Protein AF-A0A1W6PP08-F1 (afdb_monomer_lite)

Foldseek 3Di:
DQVVLVVCCVVPVPRDRDDPPPDDPDPDDDPDDDDPVRLVVQLVVLCVDPPNPDCRSVVSNVVSVCCNPVVDDDDPACDPVNLVVLLVVVVVVVLLPPPPDDLLVVLVSCQVVLVVCCVRNVVPYVPSVLQVLLSNLVSQLSNQLNNDVVCVVVSPVSLVVVLVVLVVCVPSHPCCVSPNSPSSD

pLDDT: mean 84.99, std 9.19, range [56.25, 95.12]

Structure (mmCIF, N/CA/C/O backbone):
data_AF-A0A1W6PP08-F1
#
_entry.id   AF-A0A1W6PP08-F1
#
loop_
_atom_site.group_PDB
_atom_site.id
_atom_site.type_symbol
_atom_site.label_atom_id
_atom_site.label_alt_id
_atom_site.label_comp_id
_atom_site.label_asym_id
_atom_site.label_entity_id
_atom_site.label_seq_id
_atom_site.pdbx_PDB_ins_code
_atom_site.Cartn_x
_atom_site.Cartn_y
_atom_site.Cartn_z
_atom_site.occupancy
_atom_site.B_iso_or_equiv
_atom_site.auth_seq_id
_atom_site.auth_comp_id
_atom_site.auth_asym_id
_atom_site.auth_atom_id
_atom_site.pdbx_PDB_model_num
ATOM 1 N N . MET A 1 1 ? -1.750 -23.631 -9.400 1.00 56.25 1 MET A N 1
ATOM 2 C CA . MET A 1 1 ? -2.953 -24.292 -8.852 1.00 56.25 1 MET A CA 1
ATOM 3 C C . MET A 1 1 ? -2.768 -25.804 -8.694 1.00 56.25 1 MET A C 1
ATOM 5 O O . MET A 1 1 ? -3.083 -26.301 -7.627 1.00 56.25 1 MET A O 1
ATOM 9 N N . ARG A 1 2 ? -2.173 -26.536 -9.654 1.00 64.44 2 ARG A N 1
ATOM 10 C CA . ARG A 1 2 ? -1.991 -28.000 -9.540 1.00 64.44 2 ARG A CA 1
ATOM 11 C C . ARG A 1 2 ? -0.996 -28.474 -8.466 1.00 64.44 2 ARG A C 1
ATOM 13 O O . ARG A 1 2 ? -1.333 -29.390 -7.735 1.00 64.44 2 ARG A O 1
ATOM 20 N N . CYS A 1 3 ? 0.153 -27.805 -8.284 1.00 69.12 3 CYS A N 1
ATOM 21 C CA . CYS A 1 3 ? 1.076 -28.129 -7.174 1.00 69.12 3 CYS A CA 1
ATOM 22 C C . CYS A 1 3 ? 0.415 -28.019 -5.793 1.00 69.12 3 CYS A C 1
ATOM 24 O O . CYS A 1 3 ? 0.790 -28.731 -4.874 1.00 69.12 3 CYS A O 1
ATOM 26 N N . PHE A 1 4 ? -0.560 -27.120 -5.641 1.00 72.25 4 PHE A N 1
ATOM 27 C CA . PHE A 1 4 ? -1.303 -26.977 -4.394 1.00 72.25 4 PHE A CA 1
ATOM 28 C C . PHE A 1 4 ? -2.311 -28.124 -4.216 1.00 72.25 4 PHE A C 1
ATOM 30 O O . PHE A 1 4 ? -2.352 -28.716 -3.147 1.00 72.25 4 PHE A O 1
ATOM 37 N N . ALA A 1 5 ? -3.040 -28.506 -5.272 1.00 69.62 5 ALA A N 1
ATOM 38 C CA . ALA A 1 5 ? -3.939 -29.667 -5.247 1.00 69.62 5 ALA A CA 1
ATOM 39 C C . ALA A 1 5 ? -3.191 -30.996 -4.995 1.00 69.62 5 ALA A C 1
ATOM 41 O O . ALA A 1 5 ? -3.640 -31.795 -4.186 1.00 69.62 5 ALA A O 1
ATOM 42 N N . GLN A 1 6 ? -2.007 -31.184 -5.595 1.00 74.25 6 GLN A N 1
ATOM 43 C CA . GLN A 1 6 ? -1.126 -32.338 -5.336 1.00 74.25 6 GLN A CA 1
ATOM 44 C C . GLN A 1 6 ? -0.598 -32.382 -3.895 1.00 74.25 6 GLN A C 1
ATOM 46 O O . GLN A 1 6 ? -0.373 -33.452 -3.335 1.00 74.25 6 GLN A O 1
ATOM 51 N N . HIS A 1 7 ? -0.379 -31.218 -3.283 1.00 77.81 7 HIS A N 1
ATOM 52 C CA . HIS A 1 7 ? 0.004 -31.147 -1.878 1.00 77.81 7 HIS A CA 1
ATOM 53 C C . HIS A 1 7 ? -1.173 -31.510 -0.958 1.00 77.81 7 HIS A C 1
ATOM 55 O O . HIS A 1 7 ? -0.973 -32.185 0.047 1.00 77.81 7 HIS A O 1
ATOM 61 N N . LEU A 1 8 ? -2.399 -31.117 -1.321 1.00 73.06 8 LEU A N 1
ATOM 62 C CA . LEU A 1 8 ? -3.612 -31.428 -0.560 1.00 73.06 8 LEU A CA 1
ATOM 63 C C . LEU A 1 8 ? -4.012 -32.907 -0.618 1.00 73.06 8 LEU A C 1
ATOM 65 O O . LEU A 1 8 ? -4.498 -33.411 0.387 1.00 73.06 8 LEU A O 1
ATOM 69 N N . THR A 1 9 ? -3.714 -33.629 -1.704 1.00 73.94 9 THR A N 1
ATOM 70 C CA . THR A 1 9 ? -3.948 -35.088 -1.789 1.00 73.94 9 THR A CA 1
ATOM 71 C C . THR A 1 9 ? -3.218 -35.903 -0.719 1.00 73.94 9 THR A C 1
ATOM 73 O O . THR A 1 9 ? -3.612 -37.029 -0.440 1.00 73.94 9 THR A O 1
ATOM 76 N N . HIS A 1 10 ? -2.165 -35.357 -0.100 1.00 71.12 10 HIS A N 1
ATOM 77 C CA . HIS A 1 10 ? -1.491 -36.019 1.019 1.00 71.12 10 HIS A CA 1
ATOM 78 C C . HIS A 1 10 ? -2.264 -35.893 2.346 1.00 71.12 10 HIS A C 1
ATOM 80 O O . HIS A 1 10 ? -2.101 -36.729 3.228 1.00 71.12 10 HIS A O 1
ATOM 86 N N . PHE A 1 11 ? -3.095 -34.856 2.491 1.00 74.12 11 PHE A N 1
ATOM 87 C CA . PHE A 1 11 ? -3.874 -34.575 3.703 1.00 74.12 11 PHE A CA 1
ATOM 88 C C . PHE A 1 11 ? -5.340 -35.000 3.584 1.00 74.12 11 PHE A C 1
ATOM 90 O O . PHE A 1 11 ? -5.963 -35.300 4.598 1.00 74.12 11 PHE A O 1
ATOM 97 N N . ASP A 1 12 ? -5.879 -35.029 2.366 1.00 71.50 12 ASP A N 1
ATOM 98 C CA . ASP A 1 12 ? -7.234 -35.480 2.066 1.00 71.50 12 ASP A CA 1
ATOM 99 C C . ASP A 1 12 ? -7.229 -36.333 0.779 1.00 71.50 12 ASP A C 1
ATOM 101 O O . ASP A 1 12 ? -7.126 -35.778 -0.326 1.00 71.50 12 ASP A O 1
ATOM 105 N N . PRO A 1 13 ? -7.328 -37.673 0.899 1.00 75.38 13 PRO A N 1
ATOM 106 C CA . PRO A 1 13 ? -7.267 -38.589 -0.238 1.00 75.38 13 PRO A CA 1
ATOM 107 C C . PRO A 1 13 ? -8.472 -38.488 -1.188 1.00 75.38 13 PRO A C 1
ATOM 109 O O . PRO A 1 13 ? -8.424 -39.075 -2.265 1.00 75.38 13 PRO A O 1
ATOM 112 N N . LEU A 1 14 ? -9.526 -37.736 -0.840 1.00 78.81 14 LEU A N 1
ATOM 113 C CA . LEU A 1 14 ? -10.674 -37.478 -1.720 1.00 78.81 14 LEU A CA 1
ATOM 114 C C . LEU A 1 14 ? -10.472 -36.258 -2.635 1.00 78.81 14 LEU A C 1
ATOM 116 O O . LEU A 1 14 ? -11.351 -35.919 -3.426 1.00 78.81 14 LEU A O 1
ATOM 120 N N . THR A 1 15 ? -9.324 -35.577 -2.548 1.00 75.50 15 THR A N 1
ATOM 121 C CA . THR A 1 15 ? -9.046 -34.394 -3.373 1.00 75.50 15 THR A CA 1
ATOM 122 C C . THR A 1 15 ? -8.750 -34.789 -4.822 1.00 75.50 15 THR A C 1
ATOM 124 O O . THR A 1 15 ? -7.670 -35.286 -5.137 1.00 75.50 15 THR A O 1
ATOM 127 N N . GLU A 1 16 ? -9.671 -34.497 -5.738 1.00 75.06 16 GLU A N 1
ATOM 128 C CA . GLU A 1 16 ? -9.449 -34.706 -7.171 1.00 75.06 16 GLU A CA 1
ATOM 129 C C . GLU A 1 16 ? -8.438 -33.694 -7.739 1.00 75.06 16 GLU A C 1
ATOM 131 O O . GLU A 1 16 ? -8.623 -32.472 -7.693 1.00 75.06 16 GLU A O 1
ATOM 136 N N . VAL A 1 17 ? -7.338 -34.204 -8.301 1.00 75.25 17 VAL A N 1
ATOM 137 C CA . VAL A 1 17 ? -6.336 -33.383 -8.989 1.00 75.25 17 VAL A CA 1
ATOM 138 C C . VAL A 1 17 ? -6.750 -33.234 -10.453 1.00 75.25 17 VAL A C 1
ATOM 140 O O . VAL A 1 17 ? -6.842 -34.240 -11.155 1.00 75.25 17 VAL A O 1
ATOM 143 N N . PRO A 1 18 ? -6.926 -32.004 -10.967 1.00 74.44 18 PRO A N 1
ATOM 144 C CA . PRO A 1 18 ? -7.324 -31.809 -12.354 1.00 74.44 18 PRO A CA 1
ATOM 145 C C . PRO A 1 18 ? -6.286 -32.411 -13.325 1.00 74.44 18 PRO A C 1
ATOM 147 O O . PRO A 1 18 ? -5.073 -32.352 -13.043 1.00 74.44 18 PRO A O 1
ATOM 150 N N . PRO A 1 19 ? -6.734 -32.984 -14.459 1.00 71.81 19 PRO A N 1
ATOM 151 C CA . PRO A 1 19 ? -5.856 -33.609 -15.443 1.00 71.81 19 PRO A CA 1
ATOM 152 C C . PRO A 1 19 ? -4.936 -32.577 -16.122 1.00 71.81 19 PRO A C 1
ATOM 154 O O . PRO A 1 19 ? -5.142 -31.364 -16.037 1.00 71.81 19 PRO A O 1
ATOM 157 N N . SER A 1 20 ? -3.822 -33.051 -16.691 1.00 66.38 20 SER A N 1
ATOM 158 C CA . SER A 1 20 ? -2.668 -32.216 -17.091 1.00 66.38 20 SER A CA 1
ATOM 159 C C . SER A 1 20 ? -2.953 -31.193 -18.188 1.00 66.38 20 SER A C 1
ATOM 161 O O . SER A 1 20 ? -2.215 -30.223 -18.337 1.00 66.38 20 SER A O 1
ATOM 163 N N . ASP A 1 21 ? -4.012 -31.435 -18.929 1.00 70.94 21 ASP A N 1
ATOM 164 C CA . ASP A 1 21 ? -4.524 -30.738 -20.097 1.00 70.94 21 ASP A CA 1
ATOM 165 C C . ASP A 1 21 ? -5.704 -29.807 -19.773 1.00 70.94 21 ASP A C 1
ATOM 167 O O . ASP A 1 21 ? -6.010 -28.917 -20.563 1.00 70.94 21 ASP A O 1
ATOM 171 N N . ALA A 1 22 ? -6.315 -29.929 -18.588 1.00 73.31 22 ALA A N 1
ATOM 172 C CA . ALA A 1 22 ? -7.460 -29.109 -18.178 1.00 73.31 22 ALA A CA 1
ATOM 173 C C . ALA A 1 22 ? -7.135 -27.610 -18.034 1.00 73.31 22 ALA A C 1
ATOM 175 O O . ALA A 1 22 ? -8.035 -26.771 -18.012 1.00 73.31 22 ALA A O 1
ATOM 176 N N . VAL A 1 23 ? -5.853 -27.252 -17.910 1.00 65.75 23 VAL A N 1
ATOM 177 C CA . VAL A 1 23 ? -5.395 -25.862 -17.820 1.00 65.75 23 VAL A CA 1
ATOM 178 C C . VAL A 1 23 ? -4.254 -25.662 -18.804 1.00 65.75 23 VAL A C 1
ATOM 180 O O . VAL A 1 23 ? -3.211 -26.304 -18.683 1.00 65.75 23 VAL A O 1
ATOM 183 N N . ALA A 1 24 ? -4.428 -24.730 -19.744 1.00 69.50 24 ALA A N 1
ATOM 184 C CA . ALA A 1 24 ? -3.370 -24.354 -20.672 1.00 69.50 24 ALA A CA 1
ATOM 185 C C . ALA A 1 24 ? -2.078 -24.017 -19.896 1.00 69.50 24 ALA A C 1
ATOM 187 O O . ALA A 1 24 ? -2.131 -23.267 -18.911 1.00 69.50 24 ALA A O 1
ATOM 188 N N . PRO A 1 25 ? -0.910 -24.549 -20.304 1.00 65.38 25 PRO A N 1
ATOM 189 C CA . PRO A 1 25 ? 0.338 -24.281 -19.608 1.00 65.38 25 PRO A CA 1
ATOM 190 C C . PRO A 1 25 ? 0.597 -22.775 -19.595 1.00 65.38 25 PRO A C 1
ATOM 192 O O . PRO A 1 25 ? 0.472 -22.097 -20.618 1.00 65.38 25 PRO A O 1
ATOM 195 N N . ALA A 1 26 ? 0.972 -22.242 -18.431 1.00 65.44 26 ALA A N 1
ATOM 196 C CA . ALA A 1 26 ? 1.375 -20.849 -18.325 1.00 65.44 26 ALA A CA 1
ATOM 197 C C . ALA A 1 26 ? 2.572 -20.618 -19.260 1.00 65.44 26 ALA A C 1
ATOM 199 O O . ALA A 1 26 ? 3.682 -21.079 -18.985 1.00 65.44 26 ALA A O 1
ATOM 200 N N . ARG A 1 27 ? 2.353 -19.918 -20.382 1.00 64.06 27 ARG A N 1
ATOM 201 C CA . ARG A 1 27 ? 3.436 -19.504 -21.278 1.00 64.06 27 ARG A CA 1
ATOM 202 C C . ARG A 1 27 ? 4.325 -18.537 -20.511 1.00 64.06 27 ARG A C 1
ATOM 204 O O . ARG A 1 27 ? 3.993 -17.367 -20.337 1.00 64.06 27 ARG A O 1
ATOM 211 N N . ARG A 1 28 ? 5.468 -19.024 -20.036 1.00 56.47 28 ARG A N 1
ATOM 212 C CA . ARG A 1 28 ? 6.526 -18.150 -19.543 1.00 56.47 28 ARG A CA 1
ATOM 213 C C . ARG A 1 28 ? 7.075 -17.396 -20.750 1.00 56.47 28 ARG A C 1
ATOM 215 O O . ARG A 1 28 ? 7.553 -18.025 -21.692 1.00 56.47 28 ARG A O 1
ATOM 222 N N . THR A 1 29 ? 7.003 -16.069 -20.739 1.00 57.44 29 THR A N 1
ATOM 223 C CA . THR A 1 29 ? 7.725 -15.257 -21.720 1.00 57.44 29 THR A CA 1
ATOM 224 C C . THR A 1 29 ? 9.205 -15.613 -21.620 1.00 57.44 29 THR A C 1
ATOM 226 O O . THR A 1 29 ? 9.805 -15.533 -20.542 1.00 57.44 29 THR A O 1
ATOM 229 N N . LYS A 1 30 ? 9.785 -16.091 -22.726 1.00 57.75 30 LYS A N 1
ATOM 230 C CA . LYS A 1 30 ? 11.230 -16.302 -22.799 1.00 57.75 30 LYS A CA 1
ATOM 231 C C . LYS A 1 30 ? 11.887 -14.933 -22.584 1.00 57.75 30 LYS A C 1
ATOM 233 O O . LYS A 1 30 ? 11.456 -13.976 -23.228 1.00 57.75 30 LYS A O 1
ATOM 238 N N . PRO A 1 31 ? 12.852 -14.800 -21.658 1.00 65.50 31 PRO A N 1
ATOM 239 C CA . PRO A 1 31 ? 13.548 -13.536 -21.478 1.00 65.50 31 PRO A CA 1
ATOM 240 C C . PRO A 1 31 ? 14.243 -13.176 -22.794 1.00 65.50 31 PRO A C 1
ATOM 242 O O . PRO A 1 31 ? 15.111 -13.913 -23.251 1.00 65.50 31 PRO A O 1
ATOM 245 N N . TYR A 1 32 ? 13.804 -12.081 -23.412 1.00 76.44 32 TYR A N 1
ATOM 246 C CA . TYR A 1 32 ? 14.390 -11.558 -24.638 1.00 76.44 32 TYR A CA 1
ATOM 247 C C . TYR A 1 32 ? 15.726 -10.896 -24.302 1.00 76.44 32 TYR A C 1
ATOM 249 O O . TYR A 1 32 ? 15.762 -9.968 -23.491 1.00 76.44 32 TYR A O 1
ATOM 257 N N . ILE A 1 33 ? 16.816 -11.409 -24.869 1.00 79.50 33 ILE A N 1
ATOM 258 C CA . ILE A 1 33 ? 18.131 -10.773 -24.796 1.00 79.50 33 ILE A CA 1
ATOM 259 C C . ILE A 1 33 ? 18.241 -9.921 -26.056 1.00 79.50 33 ILE A C 1
ATOM 261 O O . ILE A 1 33 ? 18.262 -10.471 -27.152 1.00 79.50 33 ILE A O 1
ATOM 265 N N . TYR A 1 34 ? 18.254 -8.599 -25.895 1.00 83.62 34 TYR A N 1
ATOM 266 C CA . TYR A 1 34 ? 18.395 -7.675 -27.017 1.00 83.62 34 TYR A CA 1
ATOM 267 C C . TYR A 1 34 ? 19.783 -7.816 -27.644 1.00 83.62 34 TYR A C 1
ATOM 269 O O . TYR A 1 34 ? 20.786 -7.833 -26.927 1.00 83.62 34 TYR A O 1
ATOM 277 N N . SER A 1 35 ? 19.832 -7.912 -28.971 1.00 89.50 35 SER A N 1
ATOM 278 C CA . SER A 1 35 ? 21.086 -7.831 -29.725 1.00 89.50 35 SER A CA 1
ATOM 279 C C . SER A 1 35 ? 21.579 -6.385 -29.816 1.00 89.50 35 SER A C 1
ATOM 281 O O . SER A 1 35 ? 20.796 -5.445 -29.675 1.00 89.50 35 SER A O 1
ATOM 283 N N 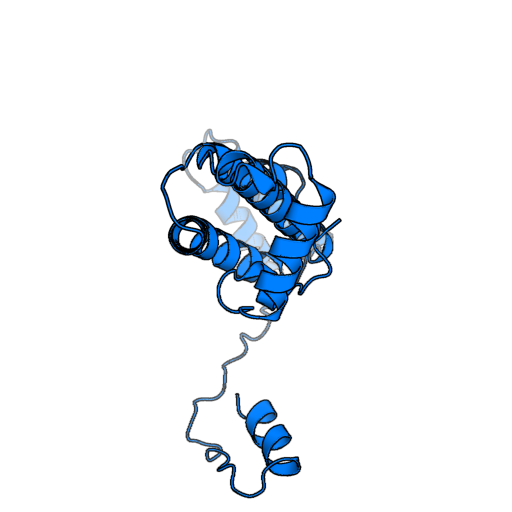. GLU A 1 36 ? 22.869 -6.190 -30.098 1.00 87.31 36 GLU A N 1
ATOM 284 C CA . GLU A 1 36 ? 23.462 -4.853 -30.249 1.00 87.31 36 GLU A CA 1
ATOM 285 C C . GLU A 1 36 ? 22.680 -3.994 -31.259 1.00 87.31 36 GLU A C 1
ATOM 287 O O . GLU A 1 36 ? 22.344 -2.850 -30.978 1.00 87.31 36 GLU A O 1
ATOM 292 N N . VAL A 1 37 ? 22.284 -4.574 -32.397 1.00 92.50 37 VAL A N 1
ATOM 293 C CA . VAL A 1 37 ? 21.519 -3.877 -33.447 1.00 92.50 37 VAL A CA 1
ATOM 294 C C . VAL A 1 37 ? 20.173 -3.370 -32.927 1.00 92.50 37 VAL A C 1
ATOM 296 O O . VAL A 1 37 ? 19.755 -2.256 -33.238 1.00 92.50 37 VAL A O 1
ATOM 299 N N . GLU A 1 38 ? 19.493 -4.160 -32.103 1.00 91.06 38 GLU A N 1
ATOM 300 C CA . GLU A 1 38 ? 18.203 -3.777 -31.529 1.00 91.06 38 GLU A CA 1
ATOM 301 C C . GLU A 1 38 ? 18.346 -2.738 -30.426 1.00 91.06 38 GLU A C 1
ATOM 303 O O . GLU A 1 38 ? 17.496 -1.857 -30.309 1.00 91.06 38 GLU A O 1
ATOM 308 N N . ILE A 1 39 ? 19.427 -2.808 -29.644 1.00 89.25 39 ILE A N 1
ATOM 309 C CA . ILE A 1 39 ? 19.769 -1.772 -28.667 1.00 89.25 39 ILE A CA 1
ATOM 310 C C . ILE A 1 39 ? 19.994 -0.448 -29.402 1.00 89.25 39 ILE A C 1
ATOM 312 O O . ILE A 1 39 ? 19.389 0.556 -29.031 1.00 89.25 39 ILE A O 1
ATOM 316 N N . GLN A 1 40 ? 20.774 -0.448 -30.488 1.00 93.38 40 GLN A N 1
ATOM 317 C CA . GLN A 1 40 ? 21.001 0.744 -31.310 1.00 93.38 40 GLN A CA 1
ATOM 318 C C . GLN A 1 40 ? 19.698 1.285 -31.916 1.00 93.38 40 GLN A C 1
ATOM 320 O O . GLN A 1 40 ? 19.429 2.485 -31.837 1.00 93.38 40 GLN A O 1
ATOM 325 N N . ALA A 1 41 ? 18.838 0.411 -32.448 1.00 93.38 41 ALA A N 1
ATOM 326 C CA . ALA A 1 41 ? 17.532 0.805 -32.975 1.00 93.38 41 ALA A CA 1
ATOM 327 C C . ALA A 1 41 ? 16.638 1.441 -31.894 1.00 93.38 41 ALA A C 1
ATOM 329 O O . ALA A 1 41 ? 15.969 2.447 -32.141 1.00 93.38 41 ALA A O 1
ATOM 330 N N . LEU A 1 42 ? 16.663 0.900 -30.675 1.00 91.50 42 LEU A N 1
ATOM 331 C CA . LEU A 1 42 ? 15.905 1.410 -29.534 1.00 91.50 42 LEU A CA 1
ATOM 332 C C . LEU A 1 42 ? 16.446 2.770 -29.057 1.00 91.50 42 LEU A C 1
ATOM 334 O O . LEU A 1 42 ? 15.666 3.689 -28.793 1.00 91.50 42 LEU A O 1
ATOM 338 N N . LEU A 1 43 ? 17.770 2.936 -29.007 1.00 93.06 43 LEU A N 1
ATOM 339 C CA . LEU A 1 43 ? 18.425 4.207 -28.686 1.00 93.06 43 LEU A CA 1
ATOM 340 C C . LEU A 1 43 ? 18.132 5.296 -29.724 1.00 93.06 43 LEU A C 1
ATOM 342 O O . LEU A 1 43 ? 17.897 6.447 -29.342 1.00 93.06 43 LEU A O 1
ATOM 346 N N . ALA A 1 44 ? 18.098 4.939 -31.010 1.00 93.12 44 ALA A N 1
ATOM 347 C CA . ALA A 1 44 ? 17.715 5.839 -32.094 1.00 93.12 44 ALA A CA 1
ATOM 348 C C . ALA A 1 44 ? 16.231 6.234 -32.007 1.00 93.12 44 ALA A C 1
ATOM 350 O O . ALA A 1 44 ? 15.892 7.414 -32.120 1.00 93.12 44 ALA A O 1
ATOM 351 N N . ALA A 1 45 ? 15.346 5.274 -31.719 1.00 92.00 45 ALA A N 1
ATOM 352 C CA . ALA A 1 45 ? 13.920 5.529 -31.530 1.00 92.00 45 ALA A CA 1
ATOM 353 C C . ALA A 1 45 ? 13.631 6.432 -30.316 1.00 92.00 45 ALA A C 1
ATOM 355 O O . ALA A 1 45 ? 12.725 7.261 -30.354 1.00 92.00 45 ALA A O 1
ATOM 356 N N . ALA A 1 46 ? 14.415 6.327 -29.238 1.00 92.25 46 ALA A N 1
ATOM 357 C CA . ALA A 1 46 ? 14.278 7.223 -28.090 1.00 92.25 46 ALA A CA 1
ATOM 358 C C . ALA A 1 46 ? 14.541 8.694 -28.467 1.00 92.25 46 ALA A C 1
ATOM 360 O O . ALA A 1 46 ? 13.841 9.588 -27.987 1.00 92.25 46 ALA A O 1
ATOM 361 N N . LEU A 1 47 ? 15.509 8.945 -29.357 1.00 90.69 47 LEU A N 1
ATOM 362 C CA . LEU A 1 47 ? 15.842 10.289 -29.839 1.00 90.69 47 LEU A CA 1
ATOM 363 C C . LEU A 1 47 ? 14.789 10.866 -30.794 1.00 90.69 47 LEU A C 1
ATOM 365 O O . LEU A 1 47 ? 14.660 12.089 -30.875 1.00 90.69 47 LEU A O 1
ATOM 369 N N . SER A 1 48 ? 14.014 10.012 -31.470 1.00 91.06 48 SER A N 1
ATOM 370 C CA . SER A 1 48 ? 12.946 10.423 -32.390 1.00 91.06 48 SER A CA 1
ATOM 371 C C . SER A 1 48 ? 11.589 10.663 -31.718 1.00 91.06 48 SER A C 1
ATOM 373 O O . SER A 1 48 ? 10.634 11.054 -32.391 1.00 91.06 48 SER A O 1
ATOM 375 N N . LEU A 1 49 ? 11.482 10.484 -30.395 1.00 88.56 49 LEU A N 1
ATOM 376 C CA . LEU A 1 49 ? 10.241 10.744 -29.668 1.00 88.56 49 LEU A CA 1
ATOM 377 C C . LEU A 1 49 ? 9.856 12.238 -29.767 1.00 88.56 49 LEU A C 1
ATOM 379 O O . LEU A 1 49 ? 10.604 13.094 -29.283 1.00 88.56 49 LEU A O 1
ATOM 383 N N . PRO A 1 50 ? 8.668 12.582 -30.310 1.00 84.62 50 PRO A N 1
ATOM 384 C CA . PRO A 1 50 ? 8.139 13.947 -30.242 1.00 84.62 50 PRO A CA 1
ATOM 385 C C . PRO A 1 50 ? 7.827 14.295 -28.779 1.00 84.62 50 PRO A C 1
ATOM 387 O O . PRO A 1 50 ? 7.892 13.390 -27.962 1.00 84.62 50 PRO A O 1
ATOM 390 N N . PRO A 1 51 ? 7.459 15.530 -28.396 1.00 80.75 51 PRO A N 1
ATOM 391 C CA . PRO A 1 51 ? 7.874 16.733 -29.091 1.00 80.75 51 PRO A CA 1
ATOM 392 C C . PRO A 1 51 ? 9.401 16.865 -28.981 1.00 80.75 51 PRO A C 1
ATOM 394 O O . PRO A 1 51 ? 9.991 16.580 -27.937 1.00 80.75 51 PRO A O 1
ATOM 397 N N . ALA A 1 52 ? 10.042 17.289 -30.072 1.00 75.75 52 ALA A N 1
ATOM 398 C CA . ALA A 1 52 ? 11.500 17.271 -30.207 1.00 75.75 52 ALA A CA 1
ATOM 399 C C . ALA A 1 52 ? 12.237 18.149 -29.176 1.00 75.75 52 ALA A C 1
ATOM 401 O O . ALA A 1 52 ? 13.429 17.978 -28.957 1.00 75.75 52 ALA A O 1
ATOM 402 N N . ASN A 1 53 ? 11.546 19.077 -28.515 1.00 78.81 53 ASN A N 1
ATOM 403 C CA . ASN A 1 53 ? 12.104 19.946 -27.480 1.00 78.81 53 ASN A CA 1
ATOM 404 C C . ASN A 1 53 ? 12.000 19.375 -26.051 1.00 78.81 53 ASN A C 1
ATOM 406 O O . ASN A 1 53 ? 12.501 19.995 -25.116 1.00 78.81 53 ASN A O 1
ATOM 410 N N . ALA A 1 54 ? 11.376 18.211 -25.845 1.00 81.44 54 ALA A N 1
ATOM 411 C CA . ALA A 1 54 ? 11.216 17.643 -24.511 1.00 81.44 54 ALA A CA 1
ATOM 412 C C . ALA A 1 54 ? 12.466 16.884 -24.037 1.00 81.44 54 ALA A C 1
ATOM 414 O O . ALA A 1 54 ? 13.097 16.137 -24.783 1.00 81.44 54 ALA A O 1
ATOM 415 N N . LEU A 1 55 ? 12.754 16.981 -22.734 1.00 85.88 55 LEU A N 1
ATOM 416 C CA . LEU A 1 55 ? 13.837 16.240 -22.069 1.00 85.88 55 LEU A CA 1
ATOM 417 C C . LEU A 1 55 ? 13.706 14.714 -22.211 1.00 85.88 55 LEU A C 1
ATOM 419 O O . LEU A 1 55 ? 14.710 14.008 -22.151 1.00 85.88 55 LEU A O 1
ATOM 423 N N . ARG A 1 56 ? 12.491 14.204 -22.460 1.00 85.88 56 ARG A N 1
ATOM 424 C CA . ARG A 1 56 ? 12.198 12.764 -22.513 1.00 85.88 56 ARG A CA 1
ATOM 425 C C . ARG A 1 56 ? 13.065 11.986 -23.500 1.00 85.88 56 ARG A C 1
ATOM 427 O O . ARG A 1 56 ? 13.461 10.873 -23.174 1.00 85.88 56 ARG A O 1
ATOM 434 N N . ARG A 1 57 ? 13.402 12.570 -24.657 1.00 90.19 57 ARG A N 1
ATOM 435 C CA . ARG A 1 57 ? 14.233 11.910 -25.680 1.00 90.19 57 ARG A CA 1
ATOM 436 C C . ARG A 1 57 ? 15.622 11.553 -25.143 1.00 90.19 57 ARG A C 1
ATOM 438 O O . ARG A 1 57 ? 16.080 10.424 -25.272 1.00 90.19 57 ARG A O 1
ATOM 445 N N . TRP A 1 58 ? 16.236 12.500 -24.434 1.00 89.31 58 TRP A N 1
ATOM 446 C CA . TRP A 1 58 ? 17.551 12.345 -23.821 1.00 89.31 58 TRP A CA 1
ATOM 447 C C . TRP A 1 58 ? 17.480 11.456 -22.586 1.00 89.31 58 TRP A C 1
ATOM 449 O O . TRP A 1 58 ? 18.329 10.592 -22.402 1.00 89.31 58 TRP A O 1
ATOM 459 N N . THR A 1 59 ? 16.438 11.617 -21.763 1.00 90.00 59 THR A N 1
ATOM 460 C CA . THR A 1 59 ? 16.240 10.776 -20.578 1.00 90.00 59 THR A CA 1
ATOM 461 C C . THR A 1 59 ? 16.116 9.302 -20.955 1.00 90.00 59 THR A C 1
ATOM 463 O O . THR A 1 59 ? 16.776 8.473 -20.338 1.00 90.00 59 THR A O 1
ATOM 466 N N . TYR A 1 60 ? 15.315 8.967 -21.972 1.00 89.88 60 TYR A N 1
ATOM 467 C CA . TYR A 1 60 ? 15.164 7.584 -22.423 1.00 89.88 60 TYR A CA 1
ATOM 468 C C . TYR A 1 60 ? 16.428 7.049 -23.088 1.00 89.88 60 TYR A C 1
ATOM 470 O O . TYR A 1 60 ? 16.836 5.937 -22.768 1.00 89.88 60 TYR A O 1
ATOM 478 N N . HIS A 1 61 ? 17.090 7.841 -23.934 1.00 90.81 61 HIS A N 1
ATOM 479 C CA . HIS A 1 61 ? 18.352 7.441 -24.552 1.00 90.81 61 HIS A CA 1
ATOM 480 C C . HIS A 1 61 ? 19.426 7.116 -23.495 1.00 90.81 61 HIS A C 1
ATOM 482 O O . HIS A 1 61 ? 19.989 6.023 -23.503 1.00 90.81 61 HIS A O 1
ATOM 488 N N . CYS A 1 62 ? 19.638 8.001 -22.512 1.00 90.50 62 CYS A N 1
ATOM 489 C CA . CYS A 1 62 ? 20.590 7.760 -21.424 1.00 90.50 62 CYS A CA 1
ATOM 490 C C . CYS A 1 62 ? 20.173 6.584 -20.530 1.00 90.50 62 CYS A C 1
ATOM 492 O O . CYS A 1 62 ? 21.021 5.793 -20.127 1.00 90.50 62 CYS A O 1
ATOM 494 N N . LEU A 1 63 ? 18.880 6.446 -20.219 1.00 88.38 63 LEU A N 1
ATOM 495 C CA . LEU A 1 63 ? 18.374 5.348 -19.394 1.00 88.38 63 LEU A CA 1
ATOM 496 C C . LEU A 1 63 ? 18.607 3.990 -20.063 1.00 88.38 63 LEU A C 1
ATOM 498 O O . LEU A 1 63 ? 19.130 3.079 -19.425 1.00 88.38 63 LEU A O 1
ATOM 502 N N . PHE A 1 64 ? 18.222 3.846 -21.332 1.00 90.00 64 PHE A N 1
ATOM 503 C CA . PHE A 1 64 ? 18.391 2.598 -22.070 1.00 90.00 64 PHE A CA 1
ATOM 504 C C . PHE A 1 64 ? 19.867 2.280 -22.314 1.00 90.00 64 PHE A C 1
ATOM 506 O O . PHE A 1 64 ? 20.263 1.132 -22.123 1.00 90.00 64 PHE A O 1
ATOM 513 N N . GLY A 1 65 ? 20.689 3.287 -22.630 1.00 90.38 65 GLY A N 1
ATOM 514 C CA . GLY A 1 65 ? 22.135 3.116 -22.786 1.00 90.38 65 GLY A CA 1
ATOM 515 C C . GLY A 1 65 ? 22.801 2.653 -21.490 1.00 90.38 65 GLY A C 1
ATOM 516 O O . GLY A 1 65 ? 23.568 1.693 -21.492 1.00 90.38 65 GLY A O 1
ATOM 517 N N . LEU A 1 66 ? 22.433 3.256 -20.353 1.00 90.00 66 LEU A N 1
ATOM 518 C CA . LEU A 1 66 ? 22.925 2.840 -19.039 1.00 90.00 66 LEU A CA 1
ATOM 519 C C . LEU A 1 66 ? 22.495 1.406 -18.698 1.00 90.00 66 LEU A C 1
ATOM 521 O O . LEU A 1 66 ? 23.306 0.628 -18.205 1.00 90.00 66 LEU A O 1
ATOM 525 N N . ILE A 1 67 ? 21.236 1.040 -18.960 1.00 87.00 67 ILE A N 1
ATOM 526 C CA . ILE A 1 67 ? 20.735 -0.323 -18.725 1.00 87.00 67 ILE A CA 1
ATOM 527 C C . ILE A 1 67 ? 21.493 -1.343 -19.585 1.00 87.00 67 ILE A C 1
ATOM 529 O O . ILE A 1 67 ? 21.847 -2.403 -19.067 1.00 87.00 67 ILE A O 1
ATOM 533 N N . ALA A 1 68 ? 21.753 -1.026 -20.857 1.00 87.38 68 ALA A N 1
ATOM 534 C CA . ALA A 1 68 ? 22.457 -1.903 -21.789 1.00 87.38 68 ALA A CA 1
ATOM 535 C C . ALA A 1 68 ? 23.912 -2.156 -21.363 1.00 87.38 68 ALA A C 1
ATOM 537 O O . ALA A 1 68 ? 24.338 -3.306 -21.315 1.00 87.38 68 ALA A O 1
ATOM 538 N N . VAL A 1 69 ? 24.647 -1.103 -20.987 1.00 88.75 69 VAL A N 1
ATOM 539 C CA . VAL A 1 69 ? 26.070 -1.211 -20.619 1.00 88.75 69 VAL A CA 1
ATOM 540 C C . VAL A 1 69 ? 26.262 -1.765 -19.204 1.00 88.75 69 VAL A C 1
ATOM 542 O O . VAL A 1 69 ? 27.125 -2.608 -18.981 1.00 88.75 69 VAL A O 1
ATOM 545 N N . ALA A 1 70 ? 25.465 -1.313 -18.231 1.00 85.00 70 ALA A N 1
ATOM 546 C CA . ALA A 1 70 ? 25.635 -1.699 -16.827 1.00 85.00 70 ALA A CA 1
ATOM 547 C C . ALA A 1 70 ? 24.869 -2.979 -16.439 1.00 85.00 70 ALA A C 1
ATOM 549 O O . ALA A 1 70 ? 24.992 -3.448 -15.308 1.00 85.00 70 ALA A O 1
ATOM 550 N N . GLY A 1 71 ? 24.035 -3.528 -17.331 1.00 80.00 71 GLY A N 1
ATOM 551 C CA . GLY A 1 71 ? 23.233 -4.725 -17.057 1.00 80.00 71 GLY A CA 1
ATOM 552 C C . GLY A 1 71 ? 22.199 -4.541 -15.935 1.00 80.00 71 GLY A C 1
ATOM 553 O O . GLY A 1 71 ? 21.794 -5.511 -15.286 1.00 80.00 71 GLY A O 1
ATOM 554 N N . LEU A 1 72 ? 21.774 -3.301 -15.665 1.00 77.00 72 LEU A N 1
ATOM 555 C CA . LEU A 1 72 ? 20.878 -2.983 -14.552 1.00 77.00 72 LEU A CA 1
ATOM 556 C C . LEU A 1 72 ? 19.474 -3.557 -14.789 1.00 77.00 72 LEU A C 1
ATOM 558 O O . LEU A 1 72 ? 18.723 -3.095 -15.647 1.00 77.00 72 LEU A O 1
ATOM 562 N N . ARG A 1 73 ? 19.053 -4.520 -13.959 1.00 68.50 73 ARG A N 1
ATOM 563 C CA . ARG A 1 73 ? 17.637 -4.910 -13.874 1.00 68.50 73 ARG A CA 1
ATOM 564 C C . ARG A 1 73 ? 16.877 -3.899 -13.027 1.00 68.50 73 ARG A C 1
ATOM 566 O O . ARG A 1 73 ? 17.058 -3.842 -11.812 1.00 68.50 73 ARG A O 1
ATOM 573 N N . HIS A 1 74 ? 15.952 -3.172 -13.649 1.00 65.56 74 HIS A N 1
ATOM 574 C CA . HIS A 1 74 ? 14.974 -2.372 -12.919 1.00 65.56 74 HIS A CA 1
ATOM 575 C C . HIS A 1 74 ? 14.052 -3.302 -12.113 1.00 65.56 74 HIS A C 1
ATOM 577 O O . HIS A 1 74 ? 13.109 -3.894 -12.642 1.00 65.56 74 HIS A O 1
ATOM 583 N N . THR A 1 75 ? 14.323 -3.454 -10.818 1.00 64.44 75 THR A N 1
ATOM 584 C CA . THR A 1 75 ? 13.374 -4.094 -9.906 1.00 64.44 75 THR A CA 1
ATOM 585 C C . THR A 1 75 ? 12.329 -3.052 -9.509 1.00 64.44 75 THR A C 1
ATOM 587 O O . THR A 1 75 ? 12.696 -1.929 -9.167 1.00 64.44 75 THR A O 1
ATOM 590 N N . PRO A 1 76 ? 11.020 -3.362 -9.544 1.00 69.38 76 PRO A N 1
ATOM 591 C CA . PRO A 1 76 ? 9.982 -2.428 -9.126 1.00 69.38 76 PRO A CA 1
ATOM 592 C C . PRO A 1 76 ? 9.917 -2.402 -7.595 1.00 69.38 76 PRO A C 1
ATOM 594 O O . PRO A 1 76 ? 8.879 -2.664 -6.990 1.00 69.38 76 PRO A O 1
ATOM 597 N N . ALA A 1 77 ? 11.051 -2.139 -6.948 1.00 77.69 77 ALA A N 1
ATOM 598 C CA . ALA A 1 77 ? 11.089 -1.888 -5.526 1.00 77.69 77 ALA A CA 1
ATOM 599 C C . ALA A 1 77 ? 10.297 -0.606 -5.231 1.00 77.69 77 ALA A C 1
ATOM 601 O O . ALA A 1 77 ? 10.331 0.366 -5.990 1.00 77.69 77 ALA A O 1
ATOM 602 N N . ALA A 1 78 ? 9.545 -0.606 -4.134 1.00 82.19 78 ALA A N 1
ATOM 603 C CA . ALA A 1 78 ? 8.793 0.563 -3.713 1.00 82.19 78 ALA A CA 1
ATOM 604 C C . ALA A 1 78 ? 9.782 1.643 -3.264 1.00 82.19 78 ALA A C 1
ATOM 606 O O . ALA A 1 78 ? 10.340 1.570 -2.169 1.00 82.19 78 ALA A O 1
ATOM 607 N N . SER A 1 79 ? 9.995 2.647 -4.111 1.00 85.25 79 SER A N 1
ATOM 608 C CA . SER A 1 79 ? 10.824 3.795 -3.766 1.00 85.25 79 SER A CA 1
ATOM 609 C C . SER A 1 79 ? 10.219 4.575 -2.584 1.00 85.25 79 SER A C 1
ATOM 611 O O . SER A 1 79 ? 9.002 4.528 -2.349 1.00 85.25 79 SER A O 1
ATOM 613 N N . PRO A 1 80 ? 11.023 5.370 -1.853 1.00 87.25 80 PRO A N 1
ATOM 614 C CA . PRO A 1 80 ? 10.504 6.261 -0.816 1.00 87.25 80 PRO A CA 1
ATOM 615 C C . PRO A 1 80 ? 9.412 7.211 -1.336 1.00 87.25 80 PRO A C 1
ATOM 617 O O . PRO A 1 80 ? 8.441 7.494 -0.630 1.00 87.25 80 PRO A O 1
ATOM 620 N N . THR A 1 81 ? 9.531 7.662 -2.590 1.00 88.31 81 THR A N 1
ATOM 621 C CA . THR A 1 81 ? 8.534 8.513 -3.255 1.00 88.31 81 THR A CA 1
ATOM 622 C C . THR A 1 81 ? 7.226 7.765 -3.518 1.00 88.31 81 THR A C 1
ATOM 624 O O . THR A 1 81 ? 6.155 8.301 -3.223 1.00 88.31 81 THR A O 1
ATOM 627 N N . ALA A 1 82 ? 7.289 6.506 -3.965 1.00 88.56 82 ALA A N 1
ATOM 628 C CA . ALA A 1 82 ? 6.111 5.660 -4.142 1.00 88.56 82 ALA A CA 1
ATOM 629 C C . ALA A 1 82 ? 5.392 5.413 -2.805 1.00 88.56 82 ALA A C 1
ATOM 631 O O . ALA A 1 82 ? 4.186 5.639 -2.703 1.00 88.56 82 ALA A O 1
ATOM 632 N N . LEU A 1 83 ? 6.125 5.056 -1.743 1.00 91.50 83 LEU A N 1
ATOM 633 C CA . LEU A 1 83 ? 5.550 4.878 -0.402 1.00 91.50 83 LEU A CA 1
ATOM 634 C C . LEU A 1 83 ? 4.911 6.164 0.138 1.00 91.50 83 LEU A C 1
ATOM 636 O O . LEU A 1 83 ? 3.851 6.116 0.769 1.00 91.50 83 LEU A O 1
ATOM 640 N N . LYS A 1 84 ? 5.533 7.325 -0.108 1.00 92.62 84 LYS A N 1
ATOM 641 C CA . LYS A 1 84 ? 4.977 8.633 0.267 1.00 92.62 84 LYS A CA 1
ATOM 642 C C . LYS A 1 84 ? 3.658 8.905 -0.459 1.00 92.62 84 LYS A C 1
ATOM 644 O O . LYS A 1 84 ? 2.705 9.354 0.184 1.00 92.62 84 LYS A O 1
ATOM 649 N N . SER A 1 85 ? 3.583 8.585 -1.750 1.00 93.06 85 SER A N 1
ATOM 650 C CA . SER A 1 85 ? 2.350 8.691 -2.537 1.00 93.06 85 SER A CA 1
ATOM 651 C C . SER A 1 85 ? 1.248 7.791 -1.963 1.00 93.06 85 SER A C 1
ATOM 653 O O . SER A 1 85 ? 0.196 8.290 -1.569 1.00 93.06 85 SER A O 1
ATOM 655 N N . MET A 1 86 ? 1.535 6.502 -1.738 1.00 94.12 86 MET A N 1
ATOM 656 C CA . MET A 1 86 ? 0.580 5.548 -1.146 1.00 94.12 86 MET A CA 1
ATOM 657 C C . MET A 1 86 ? 0.046 6.005 0.219 1.00 94.12 86 MET A C 1
ATOM 659 O O . MET A 1 86 ? -1.156 5.947 0.486 1.00 94.12 86 MET A O 1
ATOM 663 N N . ARG A 1 87 ? 0.930 6.496 1.103 1.00 94.56 87 ARG A N 1
ATOM 664 C CA . ARG A 1 87 ? 0.529 7.036 2.416 1.00 94.56 87 ARG A CA 1
ATOM 665 C C . ARG A 1 87 ? -0.351 8.273 2.275 1.00 94.56 87 ARG A C 1
ATOM 667 O O . ARG A 1 87 ? -1.272 8.441 3.071 1.00 94.56 87 ARG A O 1
ATOM 674 N N . THR A 1 88 ? -0.084 9.119 1.284 1.00 95.12 88 THR A N 1
ATOM 675 C CA . THR A 1 88 ? -0.909 10.297 0.981 1.00 95.12 88 THR A CA 1
ATOM 676 C C . THR A 1 88 ? -2.307 9.882 0.532 1.00 95.12 88 THR A C 1
ATOM 678 O O . THR A 1 88 ? -3.281 10.415 1.061 1.00 95.12 88 THR A O 1
ATOM 681 N N . THR A 1 89 ? -2.417 8.865 -0.327 1.00 94.00 89 THR A N 1
ATOM 682 C CA . THR A 1 89 ? -3.705 8.281 -0.729 1.00 94.00 89 THR A CA 1
ATOM 683 C C . THR A 1 89 ? -4.472 7.708 0.466 1.00 94.00 89 THR A C 1
ATOM 685 O O . THR A 1 89 ? -5.649 7.990 0.636 1.00 94.00 89 THR A O 1
ATOM 688 N N . ILE A 1 90 ? -3.822 6.958 1.366 1.00 93.38 90 ILE A N 1
ATOM 689 C CA . ILE A 1 90 ? -4.496 6.458 2.585 1.00 93.38 90 ILE A CA 1
ATOM 690 C C . ILE A 1 90 ? -4.919 7.620 3.496 1.00 93.38 90 ILE A C 1
ATOM 692 O O . ILE A 1 90 ? -5.968 7.569 4.142 1.00 93.38 90 ILE A O 1
ATOM 696 N N . LYS A 1 91 ? -4.096 8.670 3.589 1.00 93.12 91 LYS A N 1
ATOM 697 C CA . LYS A 1 91 ? -4.385 9.848 4.412 1.00 93.12 91 LYS A CA 1
ATOM 698 C C . LYS A 1 91 ? -5.622 10.592 3.903 1.00 93.12 91 LYS A C 1
ATOM 700 O O . LYS A 1 91 ? -6.424 10.998 4.741 1.00 93.12 91 LYS A O 1
ATOM 705 N N . SER A 1 92 ? -5.793 10.748 2.587 1.00 92.44 92 SER A N 1
ATOM 706 C CA . SER A 1 92 ? -6.926 11.486 2.006 1.00 92.44 92 SER A CA 1
ATOM 707 C C . SER A 1 92 ? -8.279 10.821 2.267 1.00 92.44 92 SER A C 1
ATOM 709 O O . SER A 1 92 ? -9.276 11.525 2.398 1.00 92.44 92 SER A O 1
ATOM 711 N N . LEU A 1 93 ? -8.311 9.498 2.473 1.00 90.31 93 LEU A N 1
ATOM 712 C CA . LEU A 1 93 ? -9.522 8.783 2.898 1.00 90.31 93 LEU A CA 1
ATOM 713 C C . LEU A 1 93 ? -10.034 9.243 4.271 1.00 90.31 93 LEU A C 1
ATOM 715 O O . LEU A 1 93 ? -11.189 9.007 4.608 1.00 90.31 93 LEU A O 1
ATOM 719 N N . ASN A 1 94 ? -9.200 9.890 5.095 1.00 90.50 94 ASN A N 1
ATOM 720 C CA . ASN A 1 94 ? -9.596 10.420 6.403 1.00 90.50 94 ASN A CA 1
ATOM 721 C C . ASN A 1 94 ? -10.286 9.384 7.315 1.00 90.50 94 ASN A C 1
ATOM 723 O O . ASN A 1 94 ? -11.151 9.733 8.116 1.00 90.50 94 ASN A O 1
ATOM 727 N N . ILE A 1 95 ? -9.852 8.118 7.243 1.00 88.38 95 ILE A N 1
ATOM 728 C CA . ILE A 1 95 ? -10.454 6.957 7.929 1.00 88.38 95 ILE A CA 1
ATOM 729 C C . ILE A 1 95 ? -10.865 7.245 9.384 1.00 88.38 95 ILE A C 1
ATOM 731 O O . ILE A 1 95 ? -12.002 6.941 9.733 1.00 88.38 95 ILE A O 1
ATOM 735 N N . PRO A 1 96 ? -10.037 7.881 10.248 1.00 86.12 96 PRO A N 1
ATOM 736 C CA . PRO A 1 96 ? -10.429 8.132 11.636 1.00 86.12 96 PRO A CA 1
ATOM 737 C C . PRO A 1 96 ? -11.676 9.001 11.812 1.00 86.12 96 PRO A C 1
ATOM 739 O O . PRO A 1 96 ? -12.244 8.988 12.895 1.00 86.12 96 PRO A O 1
ATOM 742 N N . ARG A 1 97 ? -12.090 9.767 10.796 1.00 87.75 97 ARG A N 1
ATOM 743 C CA . ARG A 1 97 ? -13.269 10.644 10.826 1.00 87.75 97 ARG A CA 1
ATOM 744 C C . ARG A 1 97 ? -14.524 9.997 10.222 1.00 87.75 97 ARG A C 1
ATOM 746 O O . ARG A 1 97 ? -15.585 10.600 10.298 1.00 87.75 97 ARG A O 1
ATOM 753 N N . GLN A 1 98 ? -14.435 8.780 9.678 1.00 84.81 98 GLN A N 1
ATOM 754 C CA . GLN A 1 98 ? -15.564 8.067 9.065 1.00 84.81 98 GLN A CA 1
ATOM 755 C C . GLN A 1 98 ? -16.445 7.359 10.118 1.00 84.81 98 GLN A C 1
ATOM 757 O O . GLN A 1 98 ? -16.518 6.131 10.186 1.00 84.81 98 GLN A O 1
ATOM 762 N N . THR A 1 99 ? -17.087 8.131 10.995 1.00 78.81 99 THR A N 1
ATOM 763 C CA . THR A 1 99 ? -18.118 7.654 11.940 1.00 78.81 99 THR A CA 1
ATOM 764 C C . THR A 1 99 ? -19.479 8.192 11.489 1.00 78.81 99 THR A C 1
ATOM 766 O O . THR A 1 99 ? -19.537 9.393 11.237 1.00 78.81 99 THR A O 1
ATOM 769 N N . PRO A 1 100 ? -20.548 7.370 11.374 1.00 74.75 100 PRO A N 1
ATOM 770 C CA . PRO A 1 100 ? -20.794 6.090 12.062 1.00 74.75 100 PRO A CA 1
ATOM 771 C C . PRO A 1 100 ? -20.378 4.796 11.326 1.00 74.75 100 PRO A C 1
ATOM 773 O O . PRO A 1 100 ? -20.640 3.717 11.864 1.00 74.75 100 PRO A O 1
ATOM 776 N N . GLY A 1 101 ? -19.712 4.884 10.166 1.00 80.31 101 GLY A N 1
ATOM 777 C CA . GLY A 1 101 ? -19.456 3.767 9.235 1.00 80.31 101 GLY A CA 1
ATOM 778 C C . GLY A 1 101 ? -18.894 2.469 9.833 1.00 80.31 101 GLY A C 1
ATOM 779 O O . GLY A 1 101 ? -18.442 2.425 10.978 1.00 80.31 101 GLY A O 1
ATOM 780 N N . THR A 1 102 ? -18.955 1.359 9.103 1.00 88.00 102 THR A N 1
ATOM 781 C CA . THR A 1 102 ? -18.524 0.031 9.588 1.00 88.00 102 THR A CA 1
ATOM 782 C C . THR A 1 102 ? -17.067 -0.291 9.239 1.00 88.00 102 THR A C 1
ATOM 784 O O . THR A 1 102 ? -16.462 0.288 8.341 1.00 88.00 102 THR A O 1
ATOM 787 N N . LEU A 1 103 ? -16.476 -1.268 9.942 1.00 88.06 103 LEU A N 1
ATOM 788 C CA . LEU A 1 103 ? -15.123 -1.739 9.613 1.00 88.06 103 LEU A CA 1
ATOM 789 C C . LEU A 1 103 ? -15.065 -2.352 8.197 1.00 88.06 103 LEU A C 1
ATOM 791 O O . LEU A 1 103 ? -14.044 -2.241 7.526 1.00 88.06 103 LEU A O 1
ATOM 795 N N . ALA A 1 104 ? -16.169 -2.950 7.737 1.00 88.88 104 ALA A N 1
ATOM 796 C CA . ALA A 1 104 ? -16.301 -3.505 6.393 1.00 88.88 104 ALA A CA 1
ATOM 797 C C . ALA A 1 104 ? -16.392 -2.419 5.308 1.00 88.88 104 ALA A C 1
ATOM 799 O O . ALA A 1 104 ? -15.807 -2.578 4.241 1.00 88.88 104 ALA A O 1
ATOM 800 N N . GLU A 1 105 ? -17.062 -1.294 5.570 1.00 89.75 105 GLU A N 1
ATOM 801 C CA . GLU A 1 105 ? -17.063 -0.142 4.653 1.00 89.75 105 GLU A CA 1
ATOM 802 C C . GLU A 1 105 ? -15.661 0.442 4.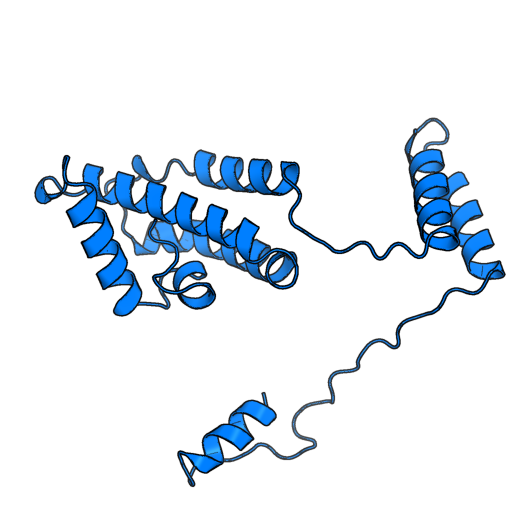469 1.00 89.75 105 GLU A C 1
ATOM 804 O O . GLU A 1 105 ? -15.247 0.714 3.343 1.00 89.75 105 GLU A O 1
ATOM 809 N N . ILE A 1 106 ? -14.894 0.563 5.557 1.00 91.38 106 ILE A N 1
ATOM 810 C CA . ILE A 1 106 ? -13.493 1.000 5.484 1.00 91.38 106 ILE A CA 1
ATOM 811 C C . ILE A 1 106 ? -12.664 -0.005 4.672 1.00 91.38 106 ILE A C 1
ATOM 813 O O . ILE A 1 106 ? -11.845 0.386 3.838 1.00 91.38 106 ILE A O 1
ATOM 817 N N . ALA A 1 107 ? -12.892 -1.305 4.875 1.00 91.69 107 ALA A N 1
ATOM 818 C CA . ALA A 1 107 ? -12.229 -2.348 4.103 1.00 91.69 107 ALA A CA 1
ATOM 819 C C . ALA A 1 107 ? -12.532 -2.247 2.599 1.00 91.69 107 ALA A C 1
ATOM 821 O O . ALA A 1 107 ? -11.607 -2.343 1.794 1.00 91.69 107 ALA A O 1
ATOM 822 N N . LYS A 1 108 ? -13.786 -1.977 2.207 1.00 91.25 108 LYS A N 1
ATOM 823 C CA . LYS A 1 108 ? -14.171 -1.782 0.796 1.00 91.25 108 LYS A CA 1
ATOM 824 C C . LYS A 1 108 ? -13.397 -0.644 0.121 1.00 91.25 108 LYS A C 1
ATOM 826 O O . LYS A 1 108 ? -13.064 -0.768 -1.052 1.00 91.25 108 LYS A O 1
ATOM 831 N N . GLN A 1 109 ? -13.061 0.421 0.851 1.00 90.50 109 GLN A N 1
ATOM 832 C CA . GLN A 1 109 ? -12.289 1.549 0.313 1.00 90.50 109 GLN A CA 1
ATOM 833 C C . GLN A 1 109 ? -10.789 1.235 0.178 1.00 90.50 109 GLN A C 1
ATOM 835 O O . GLN A 1 109 ? -10.150 1.624 -0.795 1.00 90.50 109 GLN A O 1
ATOM 840 N N . ILE A 1 110 ? -10.207 0.542 1.162 1.00 91.00 110 ILE A N 1
ATOM 841 C CA . ILE A 1 110 ? -8.750 0.346 1.252 1.00 91.00 110 ILE A CA 1
ATOM 842 C C . ILE A 1 110 ? -8.285 -0.901 0.487 1.00 91.00 110 ILE A C 1
ATOM 844 O O . ILE A 1 110 ? -7.193 -0.906 -0.087 1.00 91.00 110 ILE A O 1
ATOM 848 N N . ASN A 1 111 ? -9.090 -1.965 0.468 1.00 93.31 111 ASN A N 1
ATOM 849 C CA . ASN A 1 111 ? -8.693 -3.254 -0.097 1.00 93.31 111 ASN A CA 1
ATOM 850 C C . ASN A 1 111 ? -8.293 -3.189 -1.578 1.00 93.31 111 ASN A C 1
ATOM 852 O O . ASN A 1 111 ? -7.273 -3.796 -1.903 1.00 93.31 111 ASN A O 1
ATOM 856 N N . PRO A 1 112 ? -9.002 -2.476 -2.475 1.00 92.88 112 PRO A N 1
ATOM 857 C CA . PRO A 1 112 ? -8.585 -2.368 -3.875 1.00 92.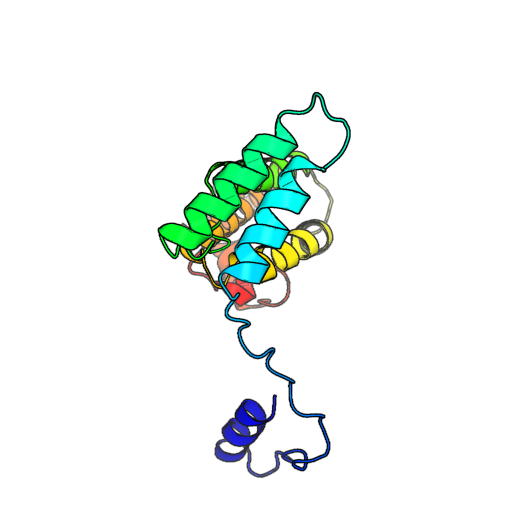88 112 PRO A CA 1
ATOM 858 C C . PRO A 1 112 ? -7.190 -1.746 -4.029 1.00 92.88 112 PRO A C 1
ATOM 860 O O . PRO A 1 112 ? -6.361 -2.264 -4.777 1.00 92.88 112 PRO A O 1
ATOM 863 N N . LEU A 1 113 ? -6.893 -0.697 -3.250 1.00 91.69 113 LEU A N 1
ATOM 864 C CA . LEU A 1 113 ? -5.589 -0.026 -3.258 1.00 91.69 113 LEU A CA 1
ATOM 865 C C . LEU A 1 113 ? -4.480 -0.960 -2.762 1.00 91.69 113 LEU A C 1
ATOM 867 O O . LEU A 1 113 ? -3.457 -1.133 -3.423 1.00 91.69 113 LEU A O 1
ATOM 871 N N . LEU A 1 114 ? -4.708 -1.617 -1.618 1.00 90.94 114 LEU A N 1
ATOM 872 C CA . LEU A 1 114 ? -3.738 -2.553 -1.051 1.00 90.94 114 LEU A CA 1
ATOM 873 C C . LEU A 1 114 ? -3.518 -3.771 -1.949 1.00 90.94 114 LEU A C 1
ATOM 875 O O . LEU A 1 114 ? -2.380 -4.214 -2.061 1.00 90.94 114 LEU A O 1
ATOM 879 N N . ARG A 1 115 ? -4.557 -4.296 -2.615 1.00 91.06 115 ARG A N 1
ATOM 880 C CA . ARG A 1 115 ? -4.410 -5.390 -3.592 1.00 91.06 115 ARG A CA 1
ATOM 881 C C . ARG A 1 115 ? -3.465 -4.991 -4.714 1.00 91.06 115 ARG A C 1
ATOM 883 O O . ARG A 1 115 ? -2.529 -5.736 -4.983 1.00 91.06 115 ARG A O 1
ATOM 890 N N . GLY A 1 116 ? -3.672 -3.818 -5.313 1.00 87.69 116 GLY A N 1
ATOM 891 C CA . GLY A 1 116 ? -2.810 -3.314 -6.383 1.00 87.69 116 GLY A CA 1
ATOM 892 C C . GLY A 1 116 ? -1.359 -3.156 -5.929 1.00 87.69 116 GLY A C 1
ATOM 893 O O . GLY A 1 116 ? -0.443 -3.669 -6.570 1.00 87.69 116 GLY A O 1
ATOM 894 N N . TRP A 1 117 ? -1.134 -2.518 -4.779 1.00 92.19 117 TRP A N 1
ATOM 895 C CA . TRP A 1 117 ? 0.225 -2.291 -4.280 1.00 92.19 117 TRP A CA 1
ATOM 896 C C . TRP A 1 117 ? 0.921 -3.573 -3.822 1.00 92.19 117 TRP A C 1
ATOM 898 O O . TRP A 1 117 ? 2.111 -3.733 -4.076 1.00 92.19 117 TRP A O 1
ATOM 908 N N . ILE A 1 118 ? 0.208 -4.506 -3.185 1.00 89.44 118 ILE A N 1
ATOM 909 C CA . ILE A 1 118 ? 0.768 -5.806 -2.795 1.00 89.44 118 ILE A CA 1
ATOM 910 C C . ILE A 1 118 ? 1.066 -6.653 -4.036 1.00 89.44 118 ILE A C 1
ATOM 912 O O . ILE A 1 118 ? 2.121 -7.278 -4.084 1.00 89.44 118 ILE A O 1
ATOM 916 N N . ALA A 1 119 ? 0.203 -6.651 -5.053 1.00 87.62 119 ALA A N 1
ATOM 917 C CA . ALA A 1 119 ? 0.456 -7.380 -6.295 1.00 87.62 119 ALA A CA 1
ATOM 918 C C . ALA A 1 119 ? 1.685 -6.834 -7.040 1.00 87.62 119 ALA A C 1
ATOM 920 O O . ALA A 1 119 ? 2.523 -7.611 -7.492 1.00 87.62 119 ALA A O 1
ATOM 921 N N . TYR A 1 120 ? 1.821 -5.508 -7.119 1.00 86.38 120 TYR A N 1
ATOM 922 C CA . TYR A 1 120 ? 2.911 -4.866 -7.853 1.00 86.38 120 TYR A CA 1
ATOM 923 C C . TYR A 1 120 ? 4.243 -4.878 -7.081 1.00 86.38 120 TYR A C 1
ATOM 925 O O . TYR A 1 120 ? 5.269 -5.308 -7.603 1.00 86.38 120 TYR A O 1
ATOM 933 N N . TYR A 1 121 ? 4.237 -4.454 -5.813 1.00 86.31 121 TYR A N 1
ATOM 934 C CA . TYR A 1 121 ? 5.455 -4.282 -5.008 1.00 86.31 121 TYR A CA 1
ATOM 935 C C . TYR A 1 121 ? 5.773 -5.478 -4.095 1.00 86.31 121 TYR A C 1
ATOM 937 O O . TYR A 1 121 ? 6.896 -5.593 -3.599 1.00 86.31 121 TYR A O 1
ATOM 945 N N . GLY A 1 122 ? 4.821 -6.386 -3.852 1.00 83.88 122 GLY A N 1
ATOM 946 C CA . GLY A 1 122 ? 4.930 -7.453 -2.844 1.00 83.88 122 GLY A CA 1
ATOM 947 C C . GLY A 1 122 ? 6.100 -8.401 -3.039 1.00 83.88 122 GLY A C 1
ATOM 948 O O . GLY A 1 122 ? 6.689 -8.851 -2.056 1.00 83.88 122 GLY A O 1
ATOM 949 N N . ARG A 1 123 ? 6.476 -8.655 -4.295 1.00 82.75 123 ARG A N 1
ATOM 950 C CA . ARG A 1 123 ? 7.602 -9.531 -4.630 1.00 82.75 123 ARG A CA 1
ATOM 951 C C . ARG A 1 123 ? 8.966 -8.902 -4.332 1.00 82.75 123 ARG A C 1
ATOM 953 O O . ARG A 1 123 ? 9.900 -9.633 -4.030 1.00 82.75 123 ARG A O 1
ATOM 960 N N . PHE A 1 124 ? 9.079 -7.576 -4.396 1.00 82.69 124 PHE A N 1
ATOM 961 C CA . PHE A 1 124 ? 10.366 -6.867 -4.358 1.00 82.69 124 PHE A CA 1
ATOM 962 C C . PHE A 1 124 ? 10.559 -6.017 -3.098 1.00 82.69 124 PHE A C 1
ATOM 964 O O . PHE A 1 124 ? 11.660 -5.560 -2.816 1.00 82.69 124 PHE A O 1
ATOM 971 N N . SER A 1 125 ? 9.493 -5.740 -2.344 1.00 82.75 125 SER A N 1
ATOM 972 C CA . SER A 1 125 ? 9.508 -4.725 -1.283 1.00 82.75 125 SER A CA 1
ATOM 973 C C . SER A 1 125 ? 8.595 -5.086 -0.112 1.00 82.75 125 SER A C 1
ATOM 975 O O . SER A 1 125 ? 7.771 -4.289 0.343 1.00 82.75 125 SER A O 1
ATOM 977 N N . ARG A 1 126 ? 8.754 -6.311 0.408 1.00 86.69 126 ARG A N 1
ATOM 978 C CA . ARG A 1 126 ? 7.938 -6.841 1.513 1.00 86.69 126 ARG A CA 1
ATOM 979 C C . ARG A 1 126 ? 8.031 -5.985 2.784 1.00 86.69 126 ARG A C 1
ATOM 981 O O . ARG A 1 126 ? 7.001 -5.694 3.383 1.00 86.69 126 ARG A O 1
ATOM 988 N N . SER A 1 127 ? 9.230 -5.547 3.173 1.00 87.19 127 SER A N 1
ATOM 989 C CA . SER A 1 127 ? 9.466 -4.702 4.359 1.00 87.19 127 SER A CA 1
ATOM 990 C C . SER A 1 127 ? 8.854 -3.302 4.221 1.00 87.19 127 SER A C 1
ATOM 992 O O . SER A 1 127 ? 8.198 -2.795 5.131 1.00 87.19 127 SER A O 1
ATOM 994 N N . ALA A 1 128 ? 8.993 -2.692 3.047 1.00 88.00 128 ALA A N 1
ATOM 995 C CA . ALA A 1 128 ? 8.384 -1.407 2.730 1.00 88.00 128 ALA A CA 1
ATOM 996 C C . ALA A 1 128 ? 6.847 -1.469 2.804 1.00 88.00 128 ALA A C 1
ATOM 998 O O . ALA A 1 128 ? 6.227 -0.625 3.460 1.00 88.00 128 ALA A O 1
ATOM 999 N N . LEU A 1 129 ? 6.231 -2.501 2.216 1.00 90.44 129 LEU A N 1
ATOM 1000 C CA . LEU A 1 129 ? 4.784 -2.718 2.312 1.00 90.44 129 LEU A CA 1
ATOM 1001 C C . LEU A 1 129 ? 4.326 -3.087 3.723 1.00 90.44 129 LEU A C 1
ATOM 1003 O O . LEU A 1 129 ? 3.230 -2.699 4.120 1.00 90.44 129 LEU A O 1
ATOM 1007 N N . PHE A 1 130 ? 5.159 -3.768 4.506 1.00 90.31 130 PHE A N 1
ATOM 1008 C CA . PHE A 1 130 ? 4.879 -4.019 5.916 1.00 90.31 130 PHE A CA 1
ATOM 1009 C C . PHE A 1 130 ? 4.724 -2.702 6.691 1.00 90.31 130 PHE A C 1
ATOM 1011 O O . PHE A 1 130 ? 3.753 -2.532 7.427 1.00 90.31 130 PHE A O 1
ATOM 1018 N N . SER A 1 131 ? 5.605 -1.720 6.454 1.00 91.75 131 SER A N 1
ATOM 1019 C CA . SER A 1 131 ? 5.481 -0.386 7.067 1.00 91.75 131 SER A CA 1
ATOM 1020 C C . SER A 1 131 ? 4.189 0.342 6.662 1.00 91.75 131 SER A C 1
ATOM 1022 O O . SER A 1 131 ? 3.623 1.117 7.436 1.00 91.75 131 SER A O 1
ATOM 1024 N N . LEU A 1 132 ? 3.707 0.096 5.439 1.00 92.44 132 LEU A N 1
ATOM 1025 C CA . LEU A 1 132 ? 2.457 0.650 4.929 1.00 92.44 132 LEU A CA 1
ATOM 1026 C C . LEU A 1 132 ? 1.241 -0.036 5.566 1.00 92.44 132 LEU A C 1
ATOM 1028 O O . LEU A 1 132 ? 0.296 0.639 5.968 1.00 92.44 132 LEU A O 1
ATOM 1032 N N . ALA A 1 133 ? 1.285 -1.360 5.708 1.00 92.88 133 ALA A N 1
ATOM 1033 C CA . ALA A 1 133 ? 0.263 -2.148 6.388 1.00 92.88 133 ALA A CA 1
ATOM 1034 C C . ALA A 1 133 ? 0.126 -1.743 7.867 1.00 92.88 133 ALA A C 1
ATOM 1036 O O . ALA A 1 133 ? -0.988 -1.534 8.352 1.00 92.88 133 ALA A O 1
ATOM 1037 N N . ASP A 1 134 ? 1.246 -1.530 8.562 1.00 93.06 134 ASP A N 1
ATOM 1038 C CA . ASP A 1 134 ? 1.250 -0.964 9.914 1.00 93.06 134 ASP A CA 1
ATOM 1039 C C . ASP A 1 134 ? 0.635 0.448 9.953 1.00 93.06 134 ASP A C 1
ATOM 1041 O O . ASP A 1 134 ? -0.183 0.763 10.822 1.00 93.06 134 ASP A O 1
ATOM 1045 N N . TYR A 1 135 ? 0.952 1.306 8.975 1.00 94.25 135 TYR A N 1
ATOM 1046 C CA . TYR A 1 135 ? 0.339 2.633 8.876 1.00 94.25 135 TYR A CA 1
ATOM 1047 C C . TYR A 1 135 ? -1.191 2.559 8.757 1.00 94.25 135 TYR A C 1
ATOM 1049 O O . TYR A 1 135 ? -1.897 3.311 9.438 1.00 94.25 135 TYR A O 1
ATOM 1057 N N . VAL A 1 136 ? -1.716 1.626 7.954 1.00 94.06 136 VAL A N 1
ATOM 1058 C CA . VAL A 1 136 ? -3.161 1.357 7.869 1.00 94.06 136 VAL A CA 1
ATOM 1059 C C . VAL A 1 136 ? -3.708 0.909 9.227 1.00 94.06 136 VAL A C 1
ATOM 1061 O O . VAL A 1 136 ? -4.682 1.493 9.707 1.00 94.06 136 VAL A O 1
ATOM 1064 N N . ASN A 1 137 ? -3.058 -0.044 9.905 1.00 94.25 137 ASN A N 1
ATOM 1065 C CA . ASN A 1 137 ? -3.479 -0.505 11.236 1.00 94.25 137 ASN A CA 1
ATOM 1066 C C . ASN A 1 137 ? -3.503 0.634 12.267 1.00 94.25 137 ASN A C 1
ATOM 1068 O O . ASN A 1 137 ? -4.425 0.711 13.081 1.00 94.25 137 ASN A O 1
ATOM 1072 N N . ARG A 1 138 ? -2.558 1.580 12.205 1.00 94.06 138 ARG A N 1
ATOM 1073 C CA . ARG A 1 138 ? -2.573 2.784 13.051 1.00 94.06 138 ARG A CA 1
ATOM 1074 C C . ARG A 1 138 ? -3.791 3.670 12.789 1.00 94.06 138 ARG A C 1
ATOM 1076 O O . ARG A 1 138 ? -4.363 4.196 13.747 1.00 94.06 138 ARG A O 1
ATOM 1083 N N . LYS A 1 139 ? -4.223 3.822 11.532 1.00 94.50 139 LYS A N 1
ATOM 1084 C CA . LYS A 1 139 ? -5.452 4.565 11.194 1.00 94.50 139 LYS A CA 1
ATOM 1085 C C . LYS A 1 139 ? -6.708 3.841 11.667 1.00 94.50 139 LYS A C 1
ATOM 1087 O O . LYS A 1 139 ? -7.574 4.488 12.252 1.00 94.50 139 LYS A O 1
ATOM 1092 N N . LEU A 1 140 ? -6.772 2.521 11.502 1.00 93.69 140 LEU A N 1
ATOM 1093 C CA . LEU A 1 140 ? -7.867 1.699 12.023 1.00 93.69 140 LEU A CA 1
ATOM 1094 C C . LEU A 1 140 ? -7.943 1.771 13.554 1.00 93.69 140 LEU A C 1
ATOM 1096 O O . LEU A 1 140 ? -9.017 1.983 14.106 1.00 93.69 140 LEU A O 1
ATOM 1100 N N . LYS A 1 141 ? -6.803 1.697 14.249 1.00 94.06 141 LYS A N 1
ATOM 1101 C CA . LYS A 1 141 ? -6.713 1.888 15.705 1.00 94.06 141 LYS A CA 1
ATOM 1102 C C . LYS A 1 141 ? -7.267 3.251 16.127 1.00 94.06 141 LYS A C 1
ATOM 1104 O O . LYS A 1 141 ? -8.099 3.317 17.027 1.00 94.06 141 LYS A O 1
ATOM 1109 N N . ALA A 1 142 ? -6.852 4.328 15.457 1.00 93.19 142 ALA A N 1
ATOM 1110 C CA . ALA A 1 142 ? -7.362 5.671 15.732 1.00 93.19 142 ALA A CA 1
ATOM 1111 C C . ALA A 1 142 ? -8.878 5.781 15.492 1.00 93.19 142 ALA A C 1
ATOM 1113 O O . ALA A 1 142 ? -9.583 6.404 16.283 1.00 93.19 142 ALA A O 1
ATOM 1114 N N . TRP A 1 143 ? -9.386 5.135 14.440 1.00 94.75 143 TRP A N 1
ATOM 1115 C CA . TRP A 1 143 ? -10.817 5.057 14.163 1.00 94.75 143 TRP A CA 1
ATOM 1116 C C . TRP A 1 143 ? -11.587 4.301 15.262 1.00 94.75 143 TRP A C 1
ATOM 1118 O O . TRP A 1 143 ? -12.587 4.813 15.760 1.00 94.75 143 TRP A O 1
ATOM 1128 N N . ILE A 1 144 ? -11.090 3.147 15.728 1.00 93.00 144 ILE A N 1
ATOM 1129 C CA . ILE A 1 144 ? -11.688 2.371 16.836 1.00 93.00 144 ILE A CA 1
ATOM 1130 C C . ILE A 1 144 ? -11.779 3.216 18.107 1.00 93.00 144 ILE A C 1
ATOM 1132 O O . ILE A 1 144 ? -12.825 3.247 18.754 1.00 93.00 144 ILE A O 1
ATOM 1136 N N . MET A 1 145 ? -10.698 3.922 18.448 1.00 93.38 145 MET A N 1
ATOM 1137 C CA . MET A 1 145 ? -10.650 4.789 19.629 1.00 93.38 145 MET A CA 1
ATOM 1138 C C . MET A 1 145 ? -11.627 5.968 19.544 1.00 93.38 145 MET A C 1
ATOM 1140 O O . MET A 1 145 ? -12.079 6.451 20.580 1.00 93.38 145 MET A O 1
ATOM 1144 N N . ARG A 1 146 ? -11.947 6.443 18.331 1.00 91.88 146 ARG A N 1
ATOM 1145 C CA . ARG A 1 146 ? -12.939 7.505 18.116 1.00 91.88 146 ARG A CA 1
ATOM 1146 C C . ARG A 1 146 ? -14.370 6.965 18.135 1.00 91.88 146 ARG A C 1
ATOM 1148 O O . ARG A 1 146 ? -15.236 7.600 18.725 1.00 91.88 146 ARG A O 1
ATOM 1155 N N . LYS A 1 147 ? -14.615 5.805 17.514 1.00 90.50 147 LYS A N 1
ATOM 1156 C CA . LYS A 1 147 ? -15.948 5.192 17.405 1.00 90.50 147 LYS A CA 1
ATOM 1157 C C . LYS A 1 147 ? -16.465 4.658 18.740 1.00 90.50 147 LYS A C 1
ATOM 1159 O O . LYS A 1 147 ? -17.638 4.833 19.054 1.00 90.50 147 LYS A O 1
ATOM 1164 N N . TYR A 1 148 ? -15.616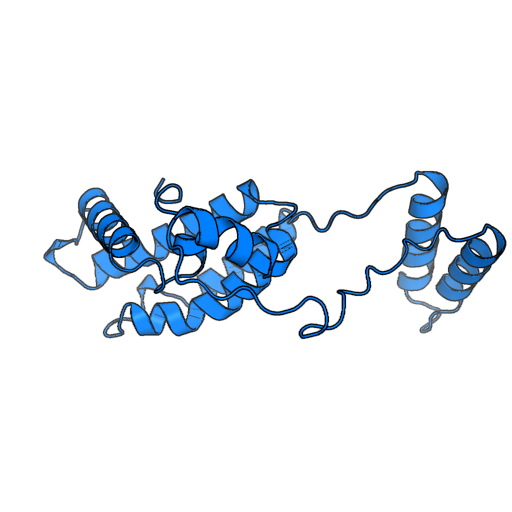 3.999 19.526 1.00 90.50 148 TYR A N 1
ATOM 1165 C CA . TYR A 1 148 ? -16.042 3.318 20.747 1.00 90.50 148 TYR A CA 1
ATOM 1166 C C . TYR A 1 148 ? -15.500 4.020 21.991 1.00 90.50 148 TYR A C 1
ATOM 1168 O O . TYR A 1 148 ? -14.298 3.979 22.260 1.00 90.50 148 TYR A O 1
ATOM 1176 N N . LYS A 1 149 ? -16.401 4.578 22.812 1.00 87.81 149 LYS A N 1
ATOM 1177 C CA . LYS A 1 149 ? -16.039 5.266 24.066 1.00 87.81 149 LYS A CA 1
ATOM 1178 C C . LYS A 1 149 ? -15.171 4.397 24.992 1.00 87.81 149 LYS A C 1
ATOM 1180 O O . LYS A 1 149 ? -14.210 4.906 25.550 1.00 87.81 149 LYS A O 1
ATOM 1185 N N . ARG A 1 150 ? -15.418 3.079 25.061 1.00 91.94 150 ARG A N 1
ATOM 1186 C CA . ARG A 1 150 ? -14.621 2.121 25.865 1.00 91.94 150 ARG A CA 1
ATOM 1187 C C . ARG A 1 150 ? -13.145 1.997 25.459 1.00 91.94 150 ARG A C 1
ATOM 1189 O O . ARG A 1 150 ? -12.345 1.465 26.219 1.00 91.94 150 ARG A O 1
ATOM 1196 N N . PHE A 1 151 ? -12.786 2.429 24.249 1.00 92.00 151 PHE A N 1
ATOM 1197 C CA . PHE A 1 151 ? -11.406 2.433 23.752 1.00 92.00 151 PHE A CA 1
ATOM 1198 C C . PHE A 1 151 ? -10.814 3.843 23.673 1.00 92.00 151 PHE A C 1
ATOM 1200 O O . PHE A 1 151 ? -9.660 3.998 23.267 1.00 92.00 151 PHE A O 1
ATOM 1207 N N . ARG A 1 152 ? -11.571 4.874 24.065 1.00 86.25 152 ARG A N 1
ATOM 1208 C CA . ARG A 1 152 ? -11.095 6.256 24.111 1.00 86.25 152 ARG A CA 1
ATOM 1209 C C . ARG A 1 152 ? -9.900 6.292 25.069 1.00 86.25 152 ARG A C 1
ATOM 1211 O O . ARG A 1 152 ? -10.017 5.880 26.211 1.00 86.25 152 ARG A O 1
ATOM 1218 N N . PHE A 1 153 ? -8.731 6.677 24.558 1.00 88.38 153 PHE A N 1
ATOM 1219 C CA . PHE A 1 153 ? -7.423 6.670 25.247 1.00 88.38 153 PHE A CA 1
ATOM 1220 C C . PHE A 1 153 ? -6.726 5.310 25.458 1.00 88.38 153 PHE A C 1
ATOM 1222 O O . PHE A 1 153 ? -5.520 5.284 25.695 1.00 88.38 153 PHE A O 1
ATOM 1229 N N . HIS A 1 154 ? -7.386 4.173 25.235 1.00 91.12 154 HIS A N 1
ATOM 1230 C CA . HIS A 1 154 ? -6.768 2.852 25.410 1.00 91.12 154 HIS A CA 1
ATOM 1231 C C . HIS A 1 154 ? -6.175 2.288 24.109 1.00 91.12 154 HIS A C 1
ATOM 1233 O O . HIS A 1 154 ? -6.695 1.332 23.528 1.00 91.12 154 HIS A O 1
ATOM 1239 N N . LYS A 1 155 ? -5.044 2.856 23.662 1.00 89.81 155 LYS A N 1
ATOM 1240 C CA . LYS A 1 155 ? -4.339 2.443 22.426 1.00 89.81 155 LYS A CA 1
ATOM 1241 C C . LYS A 1 155 ? -4.023 0.942 22.396 1.00 89.81 155 LYS A C 1
ATOM 1243 O O . LYS A 1 155 ? -4.233 0.302 21.367 1.00 89.81 155 LYS A O 1
ATOM 1248 N N . THR A 1 156 ? -3.552 0.381 23.510 1.00 90.94 156 THR A N 1
ATOM 1249 C CA . THR A 1 156 ? -3.182 -1.039 23.614 1.00 90.94 156 THR A CA 1
ATOM 1250 C C . THR A 1 156 ? -4.398 -1.948 23.473 1.00 90.94 156 THR A C 1
ATOM 1252 O O . THR A 1 156 ? -4.386 -2.844 22.634 1.00 90.94 156 THR A O 1
ATOM 1255 N N . ARG A 1 157 ? -5.491 -1.661 24.197 1.00 91.62 157 ARG A N 1
ATOM 1256 C CA . ARG A 1 157 ? -6.745 -2.431 24.100 1.00 91.62 157 ARG A CA 1
ATOM 1257 C C . ARG A 1 157 ? -7.364 -2.338 22.703 1.00 91.62 157 ARG A C 1
ATOM 1259 O O . ARG A 1 157 ? -7.825 -3.342 22.175 1.00 91.62 157 ARG A O 1
ATOM 1266 N N . ALA A 1 158 ? -7.318 -1.162 22.070 1.00 92.31 158 ALA A N 1
ATOM 1267 C CA . ALA A 1 158 ? -7.772 -0.990 20.689 1.00 92.31 158 ALA A CA 1
ATOM 1268 C C . ALA A 1 158 ? -6.921 -1.802 19.693 1.00 92.31 158 ALA A C 1
ATOM 1270 O O . ALA A 1 158 ? -7.467 -2.415 18.777 1.00 92.31 158 ALA A O 1
ATOM 1271 N N . SER A 1 159 ? -5.597 -1.834 19.888 1.00 92.31 159 SER A N 1
ATOM 1272 C CA . SER A 1 159 ? -4.680 -2.642 19.074 1.00 92.31 159 SER A CA 1
ATOM 1273 C C . SER A 1 159 ? -4.946 -4.138 19.241 1.00 92.31 159 SER A C 1
ATOM 1275 O O . SER A 1 159 ? -5.094 -4.849 18.253 1.00 92.31 159 SER A O 1
ATOM 1277 N N . GLN A 1 160 ? -5.089 -4.611 20.483 1.00 92.19 160 GLN A N 1
ATOM 1278 C CA . GLN A 1 160 ? -5.416 -6.005 20.795 1.00 92.19 160 GLN A CA 1
ATOM 1279 C C . GLN A 1 160 ? -6.767 -6.417 20.205 1.00 92.19 160 GLN A C 1
ATOM 1281 O O . GLN A 1 160 ? -6.860 -7.471 19.586 1.00 92.19 160 GLN A O 1
ATOM 1286 N N . PHE A 1 161 ? -7.790 -5.566 20.319 1.00 91.75 161 PHE A N 1
ATOM 1287 C CA . PHE A 1 161 ? -9.097 -5.809 19.709 1.00 91.75 161 PHE A CA 1
ATOM 1288 C C . PHE A 1 161 ? -8.999 -5.952 18.185 1.00 91.75 161 PHE A C 1
ATOM 1290 O O . PHE A 1 161 ? -9.582 -6.871 17.611 1.00 91.75 161 PHE A O 1
ATOM 1297 N N . LEU A 1 162 ? -8.231 -5.081 17.522 1.00 91.88 162 LEU A N 1
ATOM 1298 C CA . LEU A 1 162 ? -8.019 -5.164 16.078 1.00 91.88 162 LEU A CA 1
ATOM 1299 C C . LEU A 1 162 ? -7.196 -6.399 15.688 1.00 91.88 162 LEU A C 1
ATOM 1301 O O . LEU A 1 162 ? -7.513 -7.051 14.698 1.00 91.88 162 LEU A O 1
ATOM 1305 N N . ARG A 1 163 ? -6.186 -6.755 16.490 1.00 91.81 163 ARG A N 1
ATOM 1306 C CA . ARG A 1 163 ? -5.373 -7.962 16.309 1.00 91.81 163 ARG A CA 1
ATOM 1307 C C . ARG A 1 163 ? -6.208 -9.231 16.454 1.00 91.81 163 ARG A C 1
ATOM 1309 O O . ARG A 1 163 ? -6.034 -10.146 15.658 1.00 91.81 163 ARG A O 1
ATOM 1316 N N . GLN A 1 164 ? -7.123 -9.273 17.422 1.00 90.88 164 GLN A N 1
ATOM 1317 C CA . GLN A 1 164 ? -8.065 -10.378 17.581 1.00 90.88 164 GLN A CA 1
ATOM 1318 C C . GLN A 1 164 ? -8.987 -10.475 16.363 1.00 90.88 164 GLN A C 1
ATOM 1320 O O . GLN A 1 164 ? -9.062 -11.525 15.737 1.00 90.88 164 GLN A O 1
ATOM 1325 N N . ARG A 1 165 ? -9.567 -9.347 15.928 1.00 90.56 165 ARG A N 1
ATOM 1326 C CA . ARG A 1 165 ? -10.376 -9.284 14.698 1.00 90.56 165 ARG A CA 1
ATOM 1327 C C . ARG A 1 165 ? -9.623 -9.808 13.474 1.00 90.56 165 ARG A C 1
ATOM 1329 O O . ARG A 1 165 ? -10.207 -10.516 12.664 1.00 90.56 165 ARG A O 1
ATOM 1336 N N . ALA A 1 166 ? -8.342 -9.463 13.355 1.00 89.88 166 ALA A N 1
ATOM 1337 C CA . ALA A 1 166 ? -7.489 -9.917 12.267 1.00 89.88 166 ALA A CA 1
ATOM 1338 C C . ALA A 1 166 ? -7.193 -11.421 12.323 1.00 89.88 166 ALA A C 1
ATOM 1340 O O . ALA A 1 166 ? -6.939 -12.011 11.280 1.00 89.88 166 ALA A O 1
ATOM 1341 N N . ARG A 1 167 ? -7.229 -12.056 13.504 1.00 88.88 167 ARG A N 1
ATOM 1342 C CA . ARG A 1 167 ? -7.137 -13.520 13.627 1.00 88.88 167 ARG A CA 1
ATOM 1343 C C . ARG A 1 167 ? -8.437 -14.194 13.208 1.00 88.88 167 ARG A C 1
ATOM 1345 O O . ARG A 1 167 ? -8.365 -15.149 12.441 1.00 88.88 167 ARG A O 1
ATOM 1352 N N . ASP A 1 168 ? -9.567 -13.669 13.679 1.00 89.44 168 ASP A N 1
ATOM 1353 C CA . ASP A 1 168 ? -10.895 -14.258 13.471 1.00 89.44 168 ASP A CA 1
ATOM 1354 C C . ASP A 1 168 ? -11.377 -14.099 12.018 1.00 89.44 168 ASP A C 1
ATOM 1356 O O . ASP A 1 168 ? -11.985 -15.003 11.457 1.00 89.44 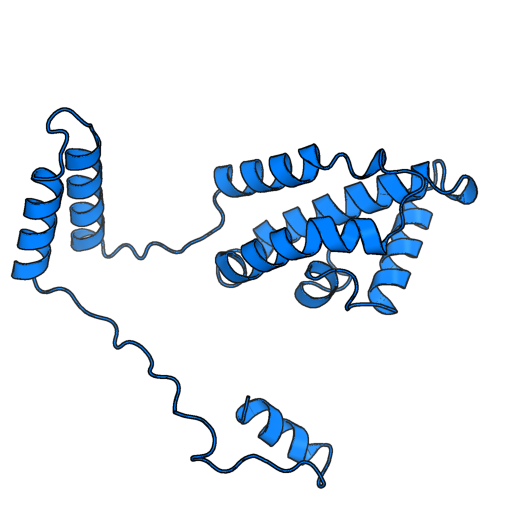168 ASP A O 1
ATOM 1360 N N . ARG A 1 169 ? -11.116 -12.939 11.395 1.00 88.19 169 ARG A N 1
ATOM 1361 C CA . ARG A 1 169 ? -11.570 -12.585 10.036 1.00 88.19 169 ARG A CA 1
ATOM 1362 C C . ARG A 1 169 ? -10.415 -12.032 9.205 1.00 88.19 169 ARG A C 1
ATOM 1364 O O . ARG A 1 169 ? -10.306 -10.825 8.974 1.00 88.19 169 ARG A O 1
ATOM 1371 N N . ARG A 1 170 ? -9.514 -12.927 8.786 1.00 86.56 170 ARG A N 1
ATOM 1372 C CA . ARG A 1 170 ? -8.319 -12.593 7.980 1.00 86.56 170 ARG A CA 1
ATOM 1373 C C . ARG A 1 170 ? -8.653 -12.061 6.584 1.00 86.56 170 ARG A C 1
ATOM 1375 O O . ARG A 1 170 ? -7.828 -11.379 5.986 1.00 86.56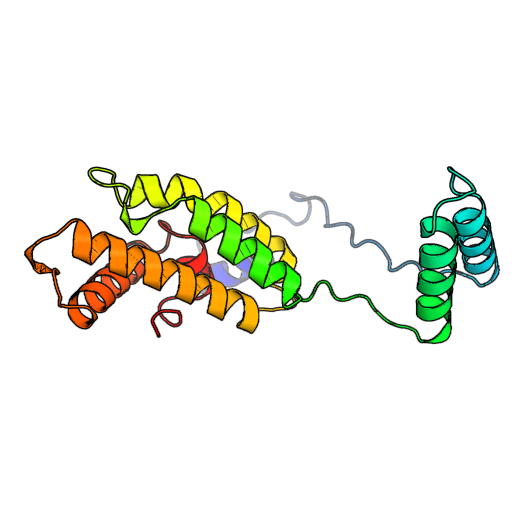 170 ARG A O 1
ATOM 1382 N N . ASP A 1 171 ? -9.841 -12.371 6.083 1.00 88.19 171 ASP A N 1
ATOM 1383 C CA . ASP A 1 171 ? -10.375 -11.999 4.771 1.00 88.19 171 ASP A CA 1
ATOM 1384 C C . ASP A 1 171 ? -10.838 -10.536 4.691 1.00 88.19 171 ASP A C 1
ATOM 1386 O O . ASP A 1 171 ? -10.924 -9.968 3.601 1.00 88.19 171 ASP A O 1
ATOM 1390 N N . LEU A 1 172 ? -11.094 -9.900 5.840 1.00 91.44 172 LEU A N 1
ATOM 1391 C CA . LEU A 1 172 ? -11.635 -8.545 5.879 1.00 91.44 172 LEU A CA 1
ATOM 1392 C C . LEU A 1 172 ? -10.669 -7.512 5.288 1.00 91.44 172 LEU A C 1
ATOM 1394 O O . LEU A 1 172 ? -11.100 -6.620 4.561 1.00 91.44 172 LEU A O 1
ATOM 1398 N N . PHE A 1 173 ? -9.369 -7.637 5.565 1.00 93.00 173 PHE A N 1
ATOM 1399 C CA . PHE A 1 173 ? -8.344 -6.775 4.982 1.00 93.00 173 PHE A CA 1
ATOM 1400 C C . PHE A 1 173 ? -7.235 -7.585 4.327 1.00 93.00 173 PHE A C 1
ATOM 1402 O O . PHE A 1 173 ? -6.657 -8.492 4.920 1.00 93.00 173 PHE A O 1
ATOM 1409 N N . VAL A 1 174 ? -6.854 -7.179 3.121 1.00 91.38 174 VAL A N 1
ATOM 1410 C CA . VAL A 1 174 ? -5.880 -7.931 2.315 1.00 91.38 174 VAL A CA 1
ATOM 1411 C C . VAL A 1 174 ? -4.487 -7.949 2.942 1.00 91.38 174 VAL A C 1
ATOM 1413 O O . VAL A 1 174 ? -3.771 -8.943 2.830 1.00 91.38 174 VAL A O 1
ATOM 1416 N N . HIS A 1 175 ? -4.091 -6.897 3.662 1.00 91.00 175 HIS A N 1
ATOM 1417 C CA . HIS A 1 175 ? -2.802 -6.894 4.356 1.00 91.00 175 HIS A CA 1
ATOM 1418 C C . HIS A 1 175 ? -2.773 -7.833 5.569 1.00 91.00 175 HIS A C 1
ATOM 1420 O O . HIS A 1 175 ? -1.696 -8.312 5.916 1.00 91.00 175 HIS A O 1
ATOM 1426 N N . TRP A 1 176 ? -3.918 -8.159 6.177 1.00 92.38 176 TRP A N 1
ATOM 1427 C CA . TRP A 1 176 ? -3.977 -9.183 7.227 1.00 92.38 176 TRP A CA 1
ATOM 1428 C C . TRP A 1 176 ? -3.741 -10.578 6.656 1.00 92.38 176 TRP A C 1
ATOM 1430 O O . TRP A 1 176 ? -3.027 -11.368 7.267 1.00 92.38 176 TRP A O 1
ATOM 1440 N N . GLN A 1 177 ? -4.256 -10.864 5.459 1.00 88.81 177 GLN A N 1
ATOM 1441 C CA . GLN A 1 177 ? -3.948 -12.106 4.751 1.00 88.81 177 GLN A CA 1
ATOM 1442 C C . GLN A 1 177 ? -2.474 -12.165 4.315 1.00 88.81 177 GLN A C 1
ATOM 1444 O O . GLN A 1 177 ? -1.823 -13.193 4.479 1.00 88.81 177 GLN A O 1
ATOM 1449 N N . ALA A 1 178 ? -1.929 -11.062 3.790 1.00 85.00 178 ALA A N 1
ATOM 1450 C CA . ALA A 1 178 ? -0.577 -11.033 3.226 1.00 85.00 178 ALA A CA 1
ATOM 1451 C C . ALA A 1 178 ? 0.553 -11.035 4.279 1.00 85.00 178 ALA A C 1
ATOM 1453 O O . ALA A 1 178 ? 1.622 -11.610 4.042 1.00 85.00 178 ALA A O 1
ATOM 1454 N N . PHE A 1 179 ? 0.340 -10.380 5.426 1.00 86.12 179 PHE A N 1
ATOM 1455 C CA . PHE A 1 179 ? 1.373 -10.163 6.449 1.00 86.12 179 PHE A CA 1
ATOM 1456 C C . PHE A 1 179 ? 0.996 -10.680 7.849 1.00 86.12 179 PHE A C 1
ATOM 1458 O O . PHE A 1 179 ? 1.840 -10.683 8.749 1.00 86.12 179 PHE A O 1
ATOM 1465 N N . GLY A 1 180 ? -0.244 -11.132 8.052 1.00 84.44 180 GLY A N 1
ATOM 1466 C CA . GLY A 1 180 ? -0.716 -11.657 9.331 1.00 84.44 180 GLY A CA 1
ATOM 1467 C C . GLY A 1 180 ? -0.804 -10.600 10.433 1.00 84.44 180 GLY A C 1
ATOM 1468 O O . GLY A 1 180 ? -0.926 -9.400 10.189 1.00 84.44 180 GLY A O 1
ATOM 1469 N N . THR A 1 181 ? -0.710 -11.047 11.688 1.00 80.94 181 THR A N 1
ATOM 1470 C CA . THR A 1 181 ? -0.736 -10.148 12.856 1.00 80.94 181 THR A CA 1
ATOM 1471 C C . THR A 1 181 ? 0.606 -9.485 13.165 1.00 80.94 181 THR A C 1
ATOM 1473 O O . THR A 1 181 ? 0.741 -8.843 14.204 1.00 80.94 181 THR A O 1
ATOM 1476 N N . ASN A 1 182 ? 1.604 -9.644 12.298 1.00 77.62 182 ASN A N 1
ATOM 1477 C CA . ASN A 1 182 ? 2.941 -9.113 12.551 1.00 77.62 182 ASN A CA 1
ATOM 1478 C C . ASN A 1 182 ? 2.984 -7.598 12.310 1.00 77.62 182 ASN A C 1
ATOM 1480 O O . ASN A 1 182 ? 3.766 -6.906 12.940 1.00 77.62 182 ASN A O 1
ATOM 1484 N N . THR A 1 183 ? 2.073 -7.056 11.496 1.00 78.31 183 THR A N 1
ATOM 1485 C CA . THR A 1 183 ? 1.968 -5.620 11.165 1.00 78.31 183 THR A CA 1
ATOM 1486 C C . THR A 1 183 ? 1.383 -4.739 12.279 1.00 78.31 183 THR A C 1
ATOM 1488 O O . THR A 1 183 ? 0.951 -3.624 12.004 1.00 78.31 183 THR A O 1
ATOM 1491 N N . PHE A 1 184 ? 1.238 -5.252 13.502 1.00 77.06 184 PHE A N 1
ATOM 1492 C CA . PHE A 1 184 ? 0.679 -4.522 14.645 1.00 77.06 184 PHE A CA 1
ATOM 1493 C C . PHE A 1 184 ? 1.803 -4.072 15.581 1.00 77.06 184 PHE A C 1
ATOM 1495 O O . PHE A 1 184 ? 1.888 -4.553 16.712 1.00 77.06 184 PHE A O 1
ATOM 1502 N N . THR A 1 185 ? 2.667 -3.189 15.078 1.00 68.81 185 THR A N 1
ATOM 1503 C CA . THR A 1 185 ? 3.754 -2.576 15.856 1.00 68.81 185 THR A CA 1
ATOM 1504 C C . THR A 1 185 ? 3.298 -1.363 16.671 1.00 68.81 185 THR A C 1
ATOM 1506 O O . THR A 1 185 ? 2.266 -0.722 16.342 1.00 68.81 185 THR A O 1
#

Sequence (185 aa):
MRCFAQHLTHFDPLTEVPPSDAVAPARRTKPYIYSEVEIQALLAAALSLPPANALRRWTYHCLFGLIAVAGLRHTPAASPTALKSMRTTIKSLNIPRQTPGTLAEIAKQINPLLRGWIAYYGRFSRSALFSLADYVNRKLKAWIMRKYKRFRFHKTRASQFLRQRARDRRDLFVHWQAFGTNTFT

Radius of gyration: 23.55 Å; chains: 1; bounding box: 47×58×59 Å

Secondary structure (DSSP, 8-state):
-HHHHHHHTTT-TT-PPPPTTSS----PPP-----HHHHHHHHHHHHTPSSTTSTHHHHHHHHHHHHHHH---------HHHHHHHHHHHHHTTGGG--S--HHHHHHHHHHHHHHHHHHHTTT-HHHHHHHHHHHHHHHHHHHHHH-GGGTT-HHHHHHHHHHHHHH-TTSSHHHHHHGGGG--